Protein 4A0Z (pdb70)

Solvent-accessible surface area: 15965 Å² total; per-residue (Å²): 116,87,76,21,93,91,41,52,59,28,0,117,131,55,27,84,98,65,62,54,6,49,29,116,74,1,15,78,105,51,151,33,63,94,120,40,0,116,94,0,15,92,143,10,126,17,51,88,30,127,106,23,10,54,79,45,5,113,104,10,30,125,78,20,62,18,14,76,106,100,28,16,45,21,58,0,8,47,13,70,31,55,80,68,0,34,0,18,29,62,2,68,82,138,16,14,31,129,85,76,12,22,7,18,11,32,17,6,0,4,1,0,7,0,0,0,6,2,0,0,90,25,76,43,10,34,19,45,61,3,53,2,70,24,65,88,120,2,76,74,123,31,50,0,70,0,37,0,95,35,80,83,95,60,93,107,17,2,73,2,64,1,70,1,43,25,187,171,49,51,4,0,73,4,80,3,48,0,51,9,33,150,220,132,64,74,61,186,41,105,64,122,109,70,2,44,66,23,30,126,57,18,74,20,10,91,108,102,24,14,38,16,29,0,49,66,23,70,50,50,79,49,0,24,0,42,28,68,1,69,79,138,17,10,31,119,116,77,12,21,8,16,11,29,18,7,0,4,1,0,7,0,0,0,7,2,0,0,54,32,77,46,11,33,18,56,58,4,57,7,66,24,58,84,117,1,80,73,126,34,58,0,70,0,16,0,93,38,66,97,100,68,104,108,16,9,70,2,57,0,52,2,42,23,180,182,70,54,5,0,78,2,79,2,50,0,44,28,23,100,227

Secondary structure (DSSP, 8-state):
-HHHHHHHHHHHHHHHH-TT--HHHHHHHHTS-HHHHHHHHHHHTPPPHHHHHHHHHHHHHTT--SS-GGG--SEEEEEETTTEEEEEEE--GGGB-TTT-BBPHHHHHHHHHHHHHHHS-SSEEEEEEEEEEE-S--BTT-EEEEEEEEEEE-SSEEEEEEEEEETTEEEEEEEEEEEEE--/---HHHHHHHHHHHHTTT--SS-GGG-SSEEEEEETTTEEEEEEE--GGGB-TTT-BBPHHHHHHHHHHHHHHHS-SSEEEEEEEEEEE-S--BTT-EEEEEEEEEEE-SSEEEEEEEEEETTEEEEEEEEEEEEE--

Structure (mmCIF, N/CA/C/O backbone):
data_4A0Z
#
_entry.id   4A0Z
#
_cell.length_a   53.380
_cell.length_b   68.500
_cell.length_c   61.160
_cell.angle_alpha   90.00
_cell.angle_beta   111.31
_cell.angle_gamma   90.00
#
_symmetry.space_group_name_H-M   'P 1 21 1'
#
loop_
_entity.id
_entity.type
_entity.pdbx_description
1 polymer 'TRANSCRIPTION FACTOR FAPR'
2 non-polymer 'MALONYL-COENZYME A'
3 water water
#
loop_
_atom_site.group_PDB
_atom_site.id
_atom_site.type_symbol
_atom_site.label_atom_id
_atom_site.label_alt_id
_atom_site.label_comp_id
_atom_site.label_asym_id
_atom_site.label_entity_id
_atom_site.label_seq_id
_atom_site.pdbx_PDB_ins_code
_atom_site.Cartn_x
_atom_site.Cartn_y
_atom_site.Cartn_z
_atom_site.occupancy
_atom_site.B_iso_or_equiv
_atom_site.auth_seq_id
_atom_site.auth_comp_id
_atom_site.auth_asym_id
_atom_site.auth_atom_id
_atom_site.pdbx_PDB_model_num
ATOM 1 N N . LYS A 1 7 ? 9.784 48.467 37.068 1.00 67.03 7 LYS A N 1
ATOM 2 C CA . LYS A 1 7 ? 9.419 47.584 38.208 1.00 66.44 7 LYS A CA 1
ATOM 3 C C . LYS A 1 7 ? 7.920 47.275 38.212 1.00 66.05 7 LYS A C 1
ATOM 4 O O . LYS A 1 7 ? 7.521 46.119 38.394 1.00 64.86 7 LYS A O 1
ATOM 6 N N . LEU A 1 8 ? 7.098 48.306 38.010 1.00 67.35 8 LEU A N 1
ATOM 7 C CA . LEU A 1 8 ? 5.638 48.151 37.999 1.00 67.49 8 LEU A CA 1
ATOM 8 C C . LEU A 1 8 ? 5.126 47.397 36.767 1.00 66.09 8 LEU A C 1
ATOM 9 O O . LEU A 1 8 ? 4.191 46.601 36.875 1.00 66.13 8 LEU A O 1
ATOM 11 N N . LYS A 1 9 ? 5.730 47.660 35.606 1.00 65.52 9 LYS A N 1
ATOM 12 C CA . LYS A 1 9 ? 5.414 46.934 34.373 1.00 63.82 9 LYS A CA 1
ATOM 13 C C . LYS A 1 9 ? 5.815 45.464 34.521 1.00 61.15 9 LYS A C 1
ATOM 14 O O . LYS A 1 9 ? 5.045 44.570 34.158 1.00 60.35 9 LYS A O 1
ATOM 16 N N . LYS A 1 10 ? 7.011 45.234 35.072 1.00 59.79 10 LYS A N 1
ATOM 17 C CA . LYS A 1 10 ? 7.517 43.892 35.376 1.00 57.33 10 LYS A CA 1
ATOM 18 C C . LYS A 1 10 ? 6.551 43.056 36.224 1.00 56.19 10 LYS A C 1
ATOM 19 O O . LYS A 1 10 ? 6.277 41.899 35.894 1.00 54.66 10 LYS A O 1
ATOM 21 N N . ASP A 1 11 ? 6.047 43.645 37.308 1.00 56.73 11 ASP A N 1
ATOM 22 C CA . ASP A 1 11 ? 5.166 42.936 38.243 1.00 56.59 11 ASP A CA 1
ATOM 23 C C . ASP A 1 11 ? 3.864 42.498 37.573 1.00 55.23 11 ASP A C 1
ATOM 24 O O . ASP A 1 11 ? 3.411 41.362 37.767 1.00 54.52 11 ASP A O 1
ATOM 29 N N . LYS A 1 12 ? 3.277 43.400 36.780 1.00 54.95 12 LYS A N 1
ATOM 30 C CA . LYS A 1 12 ? 2.065 43.102 35.998 1.00 53.65 12 LYS A CA 1
ATOM 31 C C . LYS A 1 12 ? 2.353 42.013 34.953 1.00 50.65 12 LYS A C 1
ATOM 32 O O . LYS A 1 12 ? 1.536 41.120 34.760 1.00 49.30 12 LYS A O 1
ATOM 35 N N . ARG A 1 13 ? 3.521 42.080 34.299 1.00 48.43 13 ARG A N 1
ATOM 36 C CA . ARG A 1 13 ? 3.910 41.035 33.349 1.00 46.38 13 ARG A CA 1
ATOM 37 C C . ARG A 1 13 ? 4.082 39.695 34.063 1.00 43.74 13 ARG A C 1
ATOM 38 O O . ARG A 1 13 ? 3.659 38.664 33.552 1.00 42.34 13 ARG A O 1
ATOM 46 N N . ARG A 1 14 ? 4.707 39.733 35.240 1.00 42.44 14 ARG A N 1
ATOM 47 C CA . ARG A 1 14 ? 4.945 38.532 36.038 1.00 40.92 14 ARG A CA 1
ATOM 48 C C . ARG A 1 14 ? 3.640 37.883 36.513 1.00 40.04 14 ARG A C 1
ATOM 49 O O . ARG A 1 14 ? 3.497 36.669 36.457 1.00 38.59 14 ARG A O 1
ATOM 57 N N . GLU A 1 15 ? 2.695 38.701 36.965 1.00 41.25 15 GLU A N 1
ATOM 58 C CA . GLU A 1 15 ? 1.327 38.235 37.230 1.00 41.48 15 GLU A CA 1
ATOM 59 C C . GLU A 1 15 ? 0.717 37.575 35.981 1.00 40.58 15 GLU A C 1
ATOM 60 O O . GLU A 1 15 ? 0.170 36.471 36.058 1.00 40.54 15 GLU A O 1
ATOM 62 N N . ALA A 1 16 ? 0.849 38.225 34.825 1.00 40.33 16 ALA A N 1
ATOM 63 C CA . ALA A 1 16 ? 0.305 37.678 33.574 1.00 40.24 16 ALA A CA 1
ATOM 64 C C . ALA A 1 16 ? 0.956 36.351 33.158 1.00 38.46 16 ALA A C 1
ATOM 65 O O . ALA A 1 16 ? 0.288 35.446 32.625 1.00 38.34 16 ALA A O 1
ATOM 67 N N . ILE A 1 17 ? 2.259 36.225 33.424 1.00 37.36 17 ILE A N 1
ATOM 68 C CA . ILE A 1 17 ? 2.969 34.974 33.165 1.00 35.77 17 ILE A CA 1
ATOM 69 C C . ILE A 1 17 ? 2.495 33.861 34.084 1.00 35.97 17 ILE A C 1
ATOM 70 O O . ILE A 1 17 ? 2.262 32.743 33.629 1.00 35.21 17 ILE A O 1
ATOM 75 N N . ARG A 1 18 ? 2.341 34.144 35.376 1.00 37.53 18 ARG A N 1
ATOM 76 C CA . ARG A 1 18 ? 1.785 33.130 36.272 1.00 39.65 18 ARG A CA 1
ATOM 77 C C . ARG A 1 18 ? 0.460 32.586 35.728 1.00 40.65 18 ARG A C 1
ATOM 78 O O . ARG A 1 18 ? 0.217 31.374 35.750 1.00 40.43 18 ARG A O 1
ATOM 86 N N . GLN A 1 19 ? -0.388 33.495 35.247 1.00 41.34 19 GLN A N 1
ATOM 87 C CA . GLN A 1 19 ? -1.661 33.117 34.645 1.00 42.09 19 GLN A CA 1
ATOM 88 C C . GLN A 1 19 ? -1.499 32.266 33.388 1.00 40.54 19 GLN A C 1
ATOM 89 O O . GLN A 1 19 ? -2.237 31.296 33.208 1.00 41.09 19 GLN A O 1
ATOM 95 N N . GLN A 1 20 ? -0.550 32.628 32.520 1.00 39.44 20 GLN A N 1
ATOM 96 C CA . GLN A 1 20 ? -0.276 31.827 31.316 1.00 39.13 20 GLN A CA 1
ATOM 97 C C . GLN A 1 20 ? 0.062 30.379 31.681 1.00 38.21 20 GLN A C 1
ATOM 98 O O . GLN A 1 20 ? -0.510 29.435 31.130 1.00 37.91 20 GLN A O 1
ATOM 104 N N . ILE A 1 21 ? 0.978 30.223 32.634 1.00 38.38 21 ILE A N 1
ATOM 105 C CA . ILE A 1 21 ? 1.442 28.908 33.082 1.00 38.89 21 ILE A CA 1
ATOM 106 C C . ILE A 1 21 ? 0.341 28.107 33.766 1.00 39.19 21 ILE A C 1
ATOM 107 O O . ILE A 1 21 ? 0.260 26.884 33.596 1.00 39.63 21 ILE A O 1
ATOM 112 N N . ASP A 1 22 ? -0.517 28.797 34.513 1.00 40.55 22 ASP A N 1
ATOM 113 C CA . ASP A 1 22 ? -1.646 28.158 35.163 1.00 41.73 22 ASP A CA 1
ATOM 114 C C . ASP A 1 22 ? -2.615 27.594 34.131 1.00 41.92 22 ASP A C 1
ATOM 115 O O . ASP A 1 22 ? -3.146 26.490 34.310 1.00 42.85 22 ASP A O 1
ATOM 117 N N . SER A 1 23 ? -2.858 28.358 33.066 1.00 41.06 23 SER A N 1
ATOM 118 C CA . SER A 1 23 ? -3.811 27.952 32.019 1.00 40.70 23 SER A CA 1
ATOM 119 C C . SER A 1 23 ? -3.196 26.919 31.071 1.00 39.15 23 SER A C 1
ATOM 120 O O . SER A 1 23 ? -3.846 25.943 30.685 1.00 38.57 23 SER A O 1
ATOM 123 N N . ASN A 1 24 ? -1.930 27.140 30.731 1.00 38.13 24 ASN A N 1
ATOM 124 C CA . ASN A 1 24 ? -1.225 26.390 29.701 1.00 38.45 24 ASN A CA 1
ATOM 125 C C . ASN A 1 24 ? 0.135 25.989 30.279 1.00 36.95 24 ASN A C 1
ATOM 126 O O . ASN A 1 24 ? 1.129 26.663 30.019 1.00 36.19 24 ASN A O 1
ATOM 131 N N . PRO A 1 25 ? 0.177 24.915 31.105 1.00 36.58 25 PRO A N 1
ATOM 132 C CA . PRO A 1 25 ? 1.424 24.577 31.824 1.00 35.61 25 PRO A CA 1
ATOM 133 C C . PRO A 1 25 ? 2.626 24.314 30.949 1.00 34.97 25 PRO A C 1
ATOM 134 O O . PRO A 1 25 ? 3.759 24.411 31.419 1.00 35.20 25 PRO A O 1
ATOM 138 N N . PHE A 1 26 ? 2.393 23.998 29.684 1.00 35.89 26 PHE A N 1
ATOM 139 C CA . PHE A 1 26 ? 3.477 23.595 28.807 1.00 36.25 26 PHE A CA 1
ATOM 140 C C . PHE A 1 26 ? 3.813 24.630 27.727 1.00 37.00 26 PHE A C 1
ATOM 141 O O . PHE A 1 26 ? 4.435 24.319 26.715 1.00 38.30 26 PHE A O 1
ATOM 149 N N . ILE A 1 27 ? 3.467 25.882 27.999 1.00 36.95 27 ILE A N 1
ATOM 150 C CA . ILE A 1 27 ? 3.818 26.989 27.104 1.00 37.49 27 ILE A CA 1
ATOM 151 C C . ILE A 1 27 ? 5.352 27.241 27.056 1.00 37.35 27 ILE A C 1
ATOM 152 O O . ILE A 1 27 ? 6.030 27.105 28.074 1.00 36.04 27 ILE A O 1
ATOM 157 N N . THR A 1 28 ? 5.880 27.593 25.881 1.00 38.46 28 THR A N 1
ATOM 158 C CA . THR A 1 28 ? 7.319 27.836 25.704 1.00 38.49 28 THR A CA 1
ATOM 159 C C . THR A 1 28 ? 7.713 29.271 26.034 1.00 38.69 28 THR A C 1
ATOM 160 O O . THR A 1 28 ? 6.885 30.178 26.002 1.00 39.56 28 THR A O 1
ATOM 164 N N . ASP A 1 29 ? 9.002 29.484 26.287 1.00 38.67 29 ASP A N 1
ATOM 165 C CA . ASP A 1 29 ? 9.527 30.838 26.488 1.00 39.82 29 ASP A CA 1
ATOM 166 C C . ASP A 1 29 ? 9.368 31.714 25.252 1.00 42.28 29 ASP A C 1
ATOM 167 O O . ASP A 1 29 ? 9.189 32.933 25.374 1.00 42.68 29 ASP A O 1
ATOM 172 N N . HIS A 1 30 ? 9.456 31.095 24.075 1.00 44.06 30 HIS A N 1
ATOM 173 C CA . HIS A 1 30 ? 9.327 31.812 22.797 1.00 48.36 30 HIS A CA 1
ATOM 174 C C . HIS A 1 30 ? 7.921 32.411 22.675 1.00 48.73 30 HIS A C 1
ATOM 175 O O . HIS A 1 30 ? 7.772 33.615 22.456 1.00 50.18 30 HIS A O 1
ATOM 182 N N . GLU A 1 31 ? 6.911 31.556 22.844 1.00 47.86 31 GLU A N 1
ATOM 183 C CA . GLU A 1 31 ? 5.508 31.963 22.909 1.00 48.86 31 GLU A CA 1
ATOM 184 C C . GLU A 1 31 ? 5.290 33.092 23.908 1.00 47.75 31 GLU A C 1
ATOM 185 O O . GLU A 1 31 ? 4.649 34.089 23.579 1.00 49.16 31 GLU A O 1
ATOM 191 N N . LEU A 1 32 ? 5.826 32.930 25.122 1.00 44.98 32 LEU A N 1
ATOM 192 C CA . LEU A 1 32 ? 5.745 33.981 26.142 1.00 44.40 32 LEU A CA 1
ATOM 193 C C . LEU A 1 32 ? 6.458 35.250 25.707 1.00 46.49 32 LEU A C 1
ATOM 194 O O . LEU A 1 32 ? 5.963 36.358 25.954 1.00 47.33 32 LEU A O 1
ATOM 199 N N . SER A 1 33 ? 7.624 35.094 25.073 1.00 47.79 33 SER A N 1
ATOM 200 C CA . SER A 1 33 ? 8.371 36.250 24.559 1.00 50.27 33 SER A CA 1
ATOM 201 C C . SER A 1 33 ? 7.558 37.044 23.543 1.00 53.54 33 SER A C 1
ATOM 202 O O . SER A 1 33 ? 7.542 38.268 23.597 1.00 55.34 33 SER A O 1
ATOM 205 N N . ASP A 1 34 ? 6.895 36.338 22.624 1.00 55.48 34 ASP A N 1
ATOM 206 C CA . ASP A 1 34 ? 5.992 36.957 21.646 1.00 59.42 34 ASP A CA 1
ATOM 207 C C . ASP A 1 34 ? 4.833 37.682 22.311 1.00 59.08 34 ASP A C 1
ATOM 208 O O . ASP A 1 34 ? 4.614 38.855 22.041 1.00 61.36 34 ASP A O 1
ATOM 213 N N . LEU A 1 35 ? 4.113 36.974 23.185 1.00 56.74 35 LEU A N 1
ATOM 214 C CA . LEU A 1 35 ? 2.910 37.502 23.845 1.00 57.16 35 LEU A CA 1
ATOM 215 C C . LEU A 1 35 ? 3.150 38.814 24.580 1.00 57.19 35 LEU A C 1
ATOM 216 O O . LEU A 1 35 ? 2.359 39.756 24.443 1.00 59.59 35 LEU A O 1
ATOM 221 N N . PHE A 1 36 ? 4.250 38.888 25.327 1.00 54.90 36 PHE A N 1
ATOM 222 C CA . PHE A 1 36 ? 4.521 40.056 26.167 1.00 55.07 36 PHE A CA 1
ATOM 223 C C . PHE A 1 36 ? 5.495 41.071 25.577 1.00 57.05 36 PHE A C 1
ATOM 224 O O . PHE A 1 36 ? 5.763 42.101 26.197 1.00 57.82 36 PHE A O 1
ATOM 232 N N . GLN A 1 37 ? 5.996 40.790 24.376 1.00 58.57 37 GLN A N 1
ATOM 233 C CA . GLN A 1 37 ? 6.947 41.678 23.677 1.00 61.24 37 GLN A CA 1
ATOM 234 C C . GLN A 1 37 ? 8.181 42.049 24.505 1.00 59.58 37 GLN A C 1
ATOM 235 O O . GLN A 1 37 ? 8.568 43.214 24.602 1.00 60.80 37 GLN A O 1
ATOM 241 N N . VAL A 1 38 ? 8.773 41.028 25.113 1.00 57.02 38 VAL A N 1
ATOM 242 C CA . VAL A 1 38 ? 10.042 41.146 25.815 1.00 55.89 38 VAL A CA 1
ATOM 243 C C . VAL A 1 38 ? 10.958 40.039 25.286 1.00 55.83 38 VAL A C 1
ATOM 244 O O . VAL A 1 38 ? 10.484 39.087 24.663 1.00 55.12 38 VAL A O 1
ATOM 248 N N . SER A 1 39 ? 12.267 40.177 25.501 1.00 56.88 39 SER A N 1
ATOM 249 C CA . SER A 1 39 ? 13.229 39.152 25.087 1.00 57.17 39 SER A CA 1
ATOM 250 C C . SER A 1 39 ? 12.998 37.828 25.825 1.00 54.33 39 SER A C 1
ATOM 251 O O . SER A 1 39 ? 12.432 37.811 26.929 1.00 52.17 39 SER A O 1
ATOM 254 N N . ILE A 1 40 ? 13.435 36.730 25.210 1.00 54.26 40 ILE A N 1
ATOM 255 C CA . ILE A 1 40 ? 13.452 35.425 25.878 1.00 52.25 40 ILE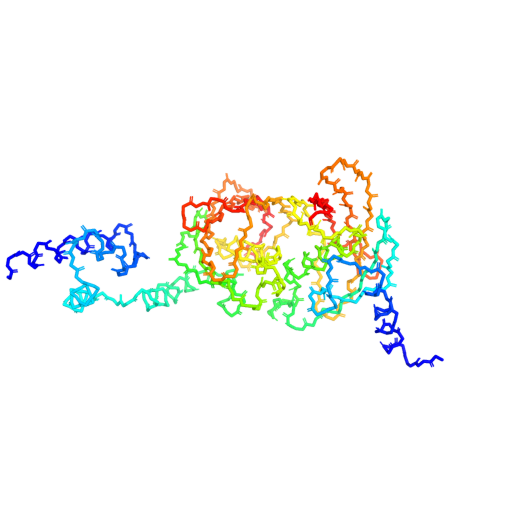 A CA 1
ATOM 256 C C . ILE A 1 40 ? 14.250 35.523 27.196 1.00 50.80 40 ILE A C 1
ATOM 257 O O . ILE A 1 40 ? 13.915 34.857 28.176 1.00 48.50 40 ILE A O 1
ATOM 262 N N . GLN A 1 41 ? 15.268 36.389 27.216 1.00 51.95 41 GLN A N 1
ATOM 263 C CA . GLN A 1 41 ? 16.090 36.618 28.408 1.00 51.49 41 GLN A CA 1
ATOM 264 C C . GLN A 1 41 ? 15.258 37.172 29.569 1.00 48.97 41 GLN A C 1
ATOM 265 O O . GLN A 1 41 ? 15.351 36.694 30.701 1.00 47.41 41 GLN A O 1
ATOM 271 N N . THR A 1 42 ? 14.436 38.172 29.277 1.00 48.37 42 THR A N 1
ATOM 272 C CA . THR A 1 42 ? 13.506 38.712 30.255 1.00 46.50 42 THR A CA 1
ATOM 273 C C . THR A 1 42 ? 12.522 37.649 30.771 1.00 43.46 42 THR A C 1
ATOM 274 O O . THR A 1 42 ? 12.259 37.594 31.966 1.00 42.42 42 THR A O 1
ATOM 278 N N . ILE A 1 43 ? 12.038 36.777 29.887 1.00 42.42 43 ILE A N 1
ATOM 279 C CA . ILE A 1 43 ? 11.065 35.736 30.265 1.00 40.35 43 ILE A CA 1
ATOM 280 C C . ILE A 1 43 ? 11.694 34.710 31.215 1.00 39.17 43 ILE A C 1
ATOM 281 O O . ILE A 1 43 ? 11.089 34.317 32.227 1.00 37.53 43 ILE A O 1
ATOM 286 N N . ARG A 1 44 ? 12.918 34.287 30.894 1.00 40.15 44 ARG A N 1
ATOM 287 C CA . ARG A 1 44 ? 13.666 33.431 31.800 1.00 39.65 44 ARG A CA 1
ATOM 288 C C . ARG A 1 44 ? 13.787 34.078 33.179 1.00 39.39 44 ARG A C 1
ATOM 289 O O . ARG A 1 44 ? 13.535 33.428 34.184 1.00 38.03 44 ARG A O 1
ATOM 297 N N . LEU A 1 45 ? 14.177 35.352 33.217 1.00 40.64 45 LEU A N 1
ATOM 298 C CA . LEU A 1 45 ? 14.338 36.086 34.484 1.00 41.84 45 LEU A CA 1
ATOM 299 C C . LEU A 1 45 ? 12.992 36.204 35.216 1.00 39.97 45 LEU A C 1
ATOM 300 O O . LEU A 1 45 ? 12.912 36.039 36.437 1.00 40.19 45 LEU A O 1
ATOM 305 N N . ASP A 1 46 ? 11.936 36.475 34.456 1.00 39.09 46 ASP A N 1
ATOM 306 C CA . ASP A 1 46 ? 10.572 36.469 35.003 1.00 37.86 46 ASP A CA 1
ATOM 307 C C . ASP A 1 46 ? 10.230 35.134 35.668 1.00 36.71 46 ASP A C 1
ATOM 308 O O . ASP A 1 46 ? 9.777 35.106 36.826 1.00 36.50 46 ASP A O 1
ATOM 313 N N . ARG A 1 47 ? 10.449 34.038 34.942 1.00 35.26 47 ARG A N 1
ATOM 314 C CA . ARG A 1 47 ? 10.195 32.698 35.490 1.00 34.74 47 ARG A CA 1
ATOM 315 C C . ARG A 1 47 ? 11.043 32.467 36.737 1.00 36.01 47 ARG A C 1
ATOM 316 O O . ARG A 1 47 ? 10.549 31.908 37.725 1.00 37.00 47 ARG A O 1
ATOM 324 N N . THR A 1 48 ? 12.300 32.927 36.705 1.00 37.15 48 THR A N 1
ATOM 325 C CA . THR A 1 48 ? 13.216 32.734 37.831 1.00 38.76 48 THR A CA 1
ATOM 326 C C . THR A 1 48 ? 12.687 33.400 39.107 1.00 40.87 48 THR A C 1
ATOM 327 O O . THR A 1 48 ? 12.671 32.762 40.167 1.00 41.41 48 THR A O 1
ATOM 331 N N . TYR A 1 49 ? 12.249 34.662 38.997 1.00 41.72 49 TYR A N 1
ATOM 332 C CA . TYR A 1 49 ? 11.569 35.332 40.110 1.00 43.66 49 TYR A CA 1
ATOM 333 C C . TYR A 1 49 ? 10.324 34.565 40.575 1.00 42.82 49 TYR A C 1
ATOM 334 O O . TYR A 1 49 ? 10.083 34.457 41.775 1.00 44.63 49 TYR A O 1
ATOM 343 N N . LEU A 1 50 ? 9.551 34.034 39.632 1.00 40.29 50 LEU A N 1
ATOM 344 C CA . LEU A 1 50 ? 8.314 33.308 39.945 1.00 39.86 50 LEU A CA 1
ATOM 345 C C . LEU A 1 50 ? 8.539 31.865 40.408 1.00 39.96 50 LEU A C 1
ATOM 346 O O . LEU A 1 50 ? 7.580 31.145 40.740 1.00 39.14 50 LEU A O 1
ATOM 351 N N . ASN A 1 51 ? 9.804 31.443 40.412 1.00 40.53 51 ASN A N 1
ATOM 352 C CA . ASN A 1 51 ? 10.181 30.043 40.658 1.00 41.49 51 ASN A CA 1
ATOM 353 C C . ASN A 1 51 ? 9.445 29.034 39.767 1.00 39.04 51 ASN A C 1
ATOM 354 O O . ASN A 1 51 ? 9.030 27.965 40.231 1.00 39.76 51 ASN A O 1
ATOM 359 N N . ILE A 1 52 ? 9.289 29.378 38.488 1.00 36.46 52 ILE A N 1
ATOM 360 C CA . ILE A 1 52 ? 8.699 28.476 37.492 1.00 34.49 52 ILE A CA 1
ATOM 361 C C . ILE A 1 52 ? 9.830 27.837 36.668 1.00 33.96 52 ILE A C 1
ATOM 362 O O . ILE A 1 52 ? 10.594 28.549 35.994 1.00 33.79 52 ILE A O 1
ATOM 367 N N . PRO A 1 53 ? 9.980 26.499 36.740 1.00 33.24 53 PRO A N 1
ATOM 368 C CA . PRO A 1 53 ? 11.140 25.920 36.025 1.00 33.38 53 PRO A CA 1
ATOM 369 C C . PRO A 1 53 ? 11.020 26.029 34.493 1.00 31.80 53 PRO A C 1
ATOM 370 O O . PRO A 1 53 ? 9.933 26.333 33.953 1.00 29.80 53 PRO A O 1
ATOM 374 N N . GLU A 1 54 ? 12.141 25.818 33.810 1.00 32.30 54 GLU A N 1
ATOM 375 C CA . GLU A 1 54 ? 12.166 25.783 32.352 1.00 33.14 54 GLU A CA 1
ATOM 376 C C . GLU A 1 54 ? 11.269 24.635 31.886 1.00 32.58 54 GLU A C 1
ATOM 377 O O . GLU A 1 54 ? 11.002 23.705 32.657 1.00 32.49 54 GLU A O 1
ATOM 383 N N . LEU A 1 55 ? 10.816 24.711 30.639 1.00 32.71 55 LEU A N 1
ATOM 384 C CA . LEU A 1 55 ? 9.738 23.820 30.154 1.00 32.73 55 LEU A CA 1
ATOM 385 C C . LEU A 1 55 ? 10.061 22.326 30.293 1.00 32.87 55 LEU A C 1
ATOM 386 O O . LEU A 1 55 ? 9.204 21.551 30.744 1.00 32.62 55 LEU A O 1
ATOM 391 N N . ARG A 1 56 ? 11.286 21.926 29.940 1.00 34.24 56 ARG A N 1
ATOM 392 C CA . ARG A 1 56 ? 11.661 20.507 29.998 1.00 35.46 56 ARG A CA 1
ATOM 393 C C . ARG A 1 56 ? 11.680 19.984 31.429 1.00 35.23 56 ARG A C 1
ATOM 394 O O . ARG A 1 56 ? 11.357 18.804 31.680 1.00 34.32 56 ARG A O 1
ATOM 402 N N . LYS A 1 57 ? 12.070 20.856 32.363 1.00 34.54 57 LYS A N 1
ATOM 403 C CA . LYS A 1 57 ? 12.052 20.489 33.774 1.00 34.86 57 LYS A CA 1
ATOM 404 C C . LYS A 1 57 ? 10.618 20.355 34.289 1.00 32.86 57 LYS A C 1
ATOM 405 O O . LYS A 1 57 ? 10.329 19.451 35.071 1.00 32.72 57 LYS A O 1
ATOM 411 N N . ARG A 1 58 ? 9.742 21.270 33.888 1.00 32.00 58 ARG A N 1
ATOM 412 C CA . ARG A 1 58 ? 8.330 21.198 34.280 1.00 32.44 58 ARG A CA 1
ATOM 413 C C . ARG A 1 58 ? 7.716 19.860 33.822 1.00 32.09 58 ARG A C 1
ATOM 414 O O . ARG A 1 58 ? 6.960 19.228 34.570 1.00 32.24 58 ARG A O 1
ATOM 422 N N . ILE A 1 59 ? 8.064 19.449 32.607 1.00 31.72 59 ILE A N 1
ATOM 423 C CA . ILE A 1 59 ? 7.628 18.163 32.034 1.00 31.73 59 ILE A CA 1
ATOM 424 C C . ILE A 1 59 ? 8.129 16.962 32.852 1.00 32.91 59 ILE A C 1
ATOM 425 O O . ILE A 1 59 ? 7.312 16.138 33.284 1.00 32.76 59 ILE A O 1
ATOM 430 N N . LYS A 1 60 ? 9.443 16.890 33.112 1.00 33.49 60 LYS A N 1
ATOM 431 C CA . LYS A 1 60 ? 10.022 15.848 33.980 1.00 34.90 60 LYS A CA 1
ATOM 432 C C . LYS A 1 60 ? 9.352 15.782 35.361 1.00 35.51 60 LYS A C 1
ATOM 433 O O . LYS A 1 60 ? 9.013 14.686 35.831 1.00 35.44 60 LYS A O 1
ATOM 435 N N . LEU A 1 61 ? 9.160 16.941 35.998 1.00 35.11 61 LEU A N 1
ATOM 436 C CA . LEU A 1 61 ? 8.574 16.992 37.348 1.00 36.81 61 LEU A CA 1
ATOM 437 C C . LEU A 1 61 ? 7.125 16.469 37.380 1.00 36.56 61 LEU A C 1
ATOM 438 O O . LEU A 1 61 ? 6.757 15.677 38.261 1.00 38.02 61 LEU A O 1
ATOM 443 N N . VAL A 1 62 ? 6.311 16.929 36.437 1.00 34.82 62 VAL A N 1
ATOM 444 C CA . VAL A 1 62 ? 4.893 16.553 36.423 1.00 36.15 62 VAL A CA 1
ATOM 445 C C . VAL A 1 62 ? 4.710 15.060 36.041 1.00 36.27 62 VAL A C 1
ATOM 446 O O . VAL A 1 62 ? 3.841 14.375 36.586 1.00 37.52 62 VAL A O 1
ATOM 450 N N . ALA A 1 63 ? 5.554 14.558 35.138 1.00 35.77 63 ALA A N 1
ATOM 451 C CA . ALA A 1 63 ? 5.478 13.148 34.711 1.00 36.19 63 ALA A CA 1
ATOM 452 C C . ALA A 1 63 ? 5.837 12.205 35.876 1.00 38.31 63 ALA A C 1
ATOM 453 O O . ALA A 1 63 ? 5.145 11.209 36.118 1.00 38.52 63 ALA A O 1
ATOM 455 N N . GLU A 1 64 ? 6.905 12.539 36.596 1.00 39.29 64 GLU A N 1
ATOM 456 C CA . GLU A 1 64 ? 7.273 11.846 37.828 1.00 43.10 64 GLU A CA 1
ATOM 457 C C . GLU A 1 64 ? 6.064 11.706 38.770 1.00 44.34 64 GLU A C 1
ATOM 458 O O . GLU A 1 64 ? 5.823 10.620 39.313 1.00 46.16 64 GLU A O 1
ATOM 464 N N . LYS A 1 65 ? 5.300 12.792 38.932 1.00 43.76 65 LYS A N 1
ATOM 465 C CA . LYS A 1 65 ? 4.086 12.791 39.778 1.00 45.07 65 LYS A CA 1
ATOM 466 C C . LYS A 1 65 ? 2.989 11.917 39.162 1.00 43.94 65 LYS A C 1
ATOM 467 O O . LYS A 1 65 ? 2.273 11.196 39.866 1.00 45.54 65 LYS A O 1
ATOM 471 N N . ASN A 1 66 ? 2.867 12.005 37.843 1.00 41.12 66 ASN A N 1
ATOM 472 C CA . ASN A 1 66 ? 1.892 11.207 37.097 1.00 40.72 66 ASN A CA 1
ATOM 473 C C . ASN A 1 66 ? 2.133 9.697 37.170 1.00 41.19 66 ASN A C 1
ATOM 474 O O . ASN A 1 66 ? 1.195 8.937 37.459 1.00 42.36 66 ASN A O 1
ATOM 479 N N . TYR A 1 67 ? 3.373 9.262 36.937 1.00 40.13 67 TYR A N 1
ATOM 480 C CA . TYR A 1 67 ? 3.699 7.831 37.043 1.00 41.39 67 TYR A CA 1
ATOM 481 C C . TYR A 1 67 ? 3.295 7.269 38.422 1.00 44.06 67 TYR A C 1
ATOM 482 O O . TYR A 1 67 ? 2.927 6.104 38.535 1.00 44.75 67 TYR A O 1
ATOM 491 N N . ASP A 1 68 ? 3.325 8.119 39.455 1.00 46.12 68 ASP A N 1
ATOM 492 C CA . ASP A 1 68 ? 2.863 7.737 40.806 1.00 49.97 68 ASP A CA 1
ATOM 493 C C . ASP A 1 68 ? 1.354 7.472 40.904 1.00 50.66 68 ASP A C 1
ATOM 494 O O . ASP A 1 68 ? 0.911 6.802 41.816 1.00 53.95 68 ASP A O 1
ATOM 499 N N . GLN A 1 69 ? 0.577 8.028 39.978 1.00 48.69 69 GLN A N 1
ATOM 500 C CA . GLN A 1 69 ? -0.882 7.923 39.986 1.00 49.78 69 GLN A CA 1
ATOM 501 C C . GLN A 1 69 ? -1.406 6.720 39.206 1.00 48.60 69 GLN A C 1
ATOM 502 O O . GLN A 1 69 ? -2.562 6.333 39.371 1.00 50.73 69 GLN A O 1
ATOM 508 N N . ILE A 1 70 ? -0.589 6.167 38.315 1.00 45.52 70 ILE A N 1
ATOM 509 C CA . ILE A 1 70 ? -1.023 5.036 37.485 1.00 43.65 70 ILE A CA 1
ATOM 510 C C . ILE A 1 70 ? -0.592 3.684 38.065 1.00 44.44 70 ILE A C 1
ATOM 511 O O . ILE A 1 70 ? 0.390 3.590 38.807 1.00 45.40 70 ILE A O 1
ATOM 516 N N . SER A 1 71 ? -1.328 2.643 37.695 1.00 43.65 71 SER A N 1
ATOM 517 C CA . SER A 1 71 ? -1.152 1.312 38.259 1.00 45.04 71 SER A CA 1
ATOM 518 C C . SER A 1 71 ? -1.025 0.230 37.181 1.00 42.80 71 SER A C 1
ATOM 519 O O . SER A 1 71 ? -0.748 -0.921 37.491 1.00 44.65 71 SER A O 1
ATOM 522 N N . SER A 1 72 ? -1.214 0.596 35.917 1.00 39.27 72 SER A N 1
ATOM 523 C CA . SER A 1 72 ? -1.367 -0.403 34.848 1.00 38.40 72 SER A CA 1
ATOM 524 C C . SER A 1 72 ? -0.102 -0.613 34.024 1.00 36.27 72 SER A C 1
ATOM 525 O O . SER A 1 72 ? -0.026 -1.565 33.254 1.00 36.60 72 SER A O 1
ATOM 528 N N . ILE A 1 73 ? 0.866 0.283 34.176 1.00 34.47 73 ILE A N 1
ATOM 529 C CA . ILE A 1 73 ? 2.079 0.271 33.370 1.00 34.46 73 ILE A CA 1
ATOM 530 C C . ILE A 1 73 ? 3.176 1.078 34.080 1.00 35.14 73 ILE A C 1
ATOM 531 O O . ILE A 1 73 ? 2.909 2.079 34.736 1.00 35.10 73 ILE A O 1
ATOM 536 N N . GLU A 1 74 ? 4.413 0.624 33.947 1.00 37.06 74 GLU A N 1
ATOM 537 C CA . GLU A 1 74 ? 5.542 1.283 34.610 1.00 38.65 74 GLU A CA 1
ATOM 538 C C . GLU A 1 74 ? 6.212 2.296 33.696 1.00 36.62 74 GLU A C 1
ATOM 539 O O . GLU A 1 74 ? 6.256 2.105 32.475 1.00 35.29 74 GLU A O 1
ATOM 545 N N . GLU A 1 75 ? 6.719 3.375 34.294 1.00 36.79 75 GLU A N 1
ATOM 546 C CA . GLU A 1 75 ? 7.438 4.428 33.574 1.00 36.12 75 GLU A CA 1
ATOM 547 C C . GLU A 1 75 ? 8.416 3.893 32.518 1.00 36.02 75 GLU A C 1
ATOM 548 O O . GLU A 1 75 ? 8.422 4.381 31.394 1.00 35.13 75 GLU A O 1
ATOM 554 N N . GLN A 1 76 ? 9.212 2.880 32.886 1.00 37.44 76 GLN A N 1
ATOM 555 C CA . GLN A 1 76 ? 10.242 2.298 32.001 1.00 38.04 76 GLN A CA 1
ATOM 556 C C . GLN A 1 76 ? 9.672 1.682 30.739 1.00 36.71 76 GLN A C 1
ATOM 557 O O . GLN A 1 76 ? 10.387 1.499 29.761 1.00 37.42 76 GLN A O 1
ATOM 559 N N . GLU A 1 77 ? 8.396 1.323 30.779 1.00 34.80 77 GLU A N 1
ATOM 560 C CA . GLU A 1 77 ? 7.743 0.726 29.619 1.00 34.37 77 GLU A CA 1
ATOM 561 C C . GLU A 1 77 ? 6.769 1.706 28.922 1.00 32.53 77 GLU A C 1
ATOM 562 O O . GLU A 1 77 ? 6.188 1.386 27.881 1.00 32.44 77 GLU A O 1
ATOM 568 N N . PHE A 1 78 ? 6.643 2.912 29.466 1.00 31.40 78 PHE A N 1
ATOM 569 C CA . PHE A 1 78 ? 5.740 3.933 28.882 1.00 30.86 78 PHE A CA 1
ATOM 570 C C . PHE A 1 78 ? 6.405 4.690 27.716 1.00 31.06 78 PHE A C 1
ATOM 571 O O . PHE A 1 78 ? 7.563 5.054 27.812 1.00 31.73 78 PHE A O 1
ATOM 579 N N . ILE A 1 79 ? 5.658 4.945 26.637 1.00 31.24 79 ILE A N 1
ATOM 580 C CA . ILE A 1 79 ? 6.227 5.607 25.451 1.00 32.80 79 ILE A CA 1
ATOM 581 C C . ILE A 1 79 ? 5.834 7.073 25.500 1.00 32.15 79 ILE A C 1
ATOM 582 O O . ILE A 1 79 ? 4.646 7.406 25.460 1.00 31.73 79 ILE A O 1
ATOM 587 N N . GLY A 1 80 ? 6.837 7.934 25.644 1.00 28.87 80 GLY A N 1
ATOM 588 C CA . GLY A 1 80 ? 6.631 9.380 25.755 1.00 29.20 80 GLY A CA 1
ATOM 589 C C . GLY A 1 80 ? 6.641 9.832 27.201 1.00 31.03 80 GLY A C 1
ATOM 590 O O . GLY A 1 80 ? 6.952 9.055 28.100 1.00 30.57 80 GLY A O 1
ATOM 591 N N . ASP A 1 81 ? 6.306 11.093 27.424 1.00 32.09 81 ASP A N 1
ATOM 592 C CA . ASP A 1 81 ? 6.247 11.662 28.762 1.00 35.03 81 ASP A CA 1
ATOM 593 C C . ASP A 1 81 ? 4.789 11.905 29.095 1.00 34.00 81 ASP A C 1
ATOM 594 O O . ASP A 1 81 ? 4.092 12.626 28.380 1.00 33.30 81 ASP A O 1
ATOM 599 N N . LEU A 1 82 ? 4.328 11.283 30.170 1.00 33.65 82 LEU A N 1
ATOM 600 C CA . LEU A 1 82 ? 2.942 11.415 30.601 1.00 33.31 82 LEU A CA 1
ATOM 601 C C . LEU A 1 82 ? 2.753 12.759 31.299 1.00 35.11 82 L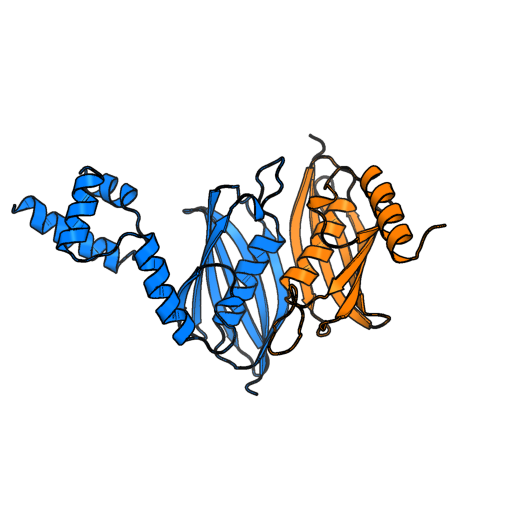EU A C 1
ATOM 602 O O . LEU A 1 82 ? 3.108 12.917 32.465 1.00 36.68 82 LEU A O 1
ATOM 607 N N . ILE A 1 83 ? 2.181 13.724 30.594 1.00 34.68 83 ILE A N 1
ATOM 608 C CA . ILE A 1 83 ? 2.101 15.088 31.121 1.00 37.37 83 ILE A CA 1
ATOM 609 C C . ILE A 1 83 ? 0.810 15.417 31.858 1.00 38.21 83 ILE A C 1
ATOM 610 O O . ILE A 1 83 ? 0.760 16.399 32.585 1.00 39.89 83 ILE A O 1
ATOM 615 N N . GLN A 1 84 ? -0.235 14.606 31.668 1.00 36.37 84 GLN A N 1
ATOM 616 C CA . GLN A 1 84 ? -1.508 14.810 32.384 1.00 37.53 84 GLN A CA 1
ATOM 617 C C . GLN A 1 84 ? -2.223 13.480 32.508 1.00 35.14 84 GLN A C 1
ATOM 618 O O . GLN A 1 84 ? -2.305 12.733 31.533 1.00 31.71 84 GLN A O 1
ATOM 624 N N . VAL A 1 85 ? -2.727 13.178 33.700 1.00 36.10 85 VAL A N 1
ATOM 625 C CA . VAL A 1 85 ? -3.546 11.963 33.858 1.00 35.82 85 VAL A CA 1
ATOM 626 C C . VAL A 1 85 ? -4.677 12.188 34.883 1.00 37.59 85 VAL A C 1
ATOM 627 O O . VAL A 1 85 ? -4.433 12.634 35.998 1.00 39.27 85 VAL A O 1
ATOM 631 N N . ASN A 1 86 ? -5.916 11.921 34.464 1.00 37.44 86 ASN A N 1
ATOM 632 C CA . ASN A 1 86 ? -7.072 11.824 35.375 1.00 39.21 86 ASN A CA 1
ATOM 633 C C . ASN A 1 86 ? -7.573 10.388 35.160 1.00 37.81 86 ASN A C 1
ATOM 634 O O . ASN A 1 86 ? -8.210 10.109 34.140 1.00 36.78 86 ASN A O 1
ATOM 639 N N . PRO A 1 87 ? -7.232 9.465 36.079 1.00 37.52 87 PRO A N 1
ATOM 640 C CA . PRO A 1 87 ? -7.392 8.048 35.767 1.00 35.98 87 PRO A CA 1
ATOM 641 C C . PRO A 1 87 ? -8.844 7.712 35.414 1.00 36.12 87 PRO A C 1
ATOM 642 O O . PRO A 1 87 ? -9.763 8.280 35.984 1.00 38.39 87 PRO A O 1
ATOM 646 N N . ASN A 1 88 ? -9.023 6.833 34.431 1.00 34.15 88 ASN A N 1
ATOM 647 C CA . ASN A 1 88 ? -10.349 6.432 33.941 1.00 34.25 88 ASN A CA 1
ATOM 648 C C . ASN A 1 88 ? -11.108 7.527 33.179 1.00 35.89 88 ASN A C 1
ATOM 649 O O . ASN A 1 88 ? -12.262 7.314 32.780 1.00 36.22 88 ASN A O 1
ATOM 654 N N . VAL A 1 89 ? -10.481 8.693 32.978 1.00 35.42 89 VAL A N 1
ATOM 655 C CA . VAL A 1 89 ? -11.180 9.829 32.332 1.00 37.39 89 VAL A CA 1
ATOM 656 C C . VAL A 1 89 ? -10.395 10.341 31.107 1.00 36.39 89 VAL A C 1
ATOM 657 O O . VAL A 1 89 ? -10.841 10.184 29.974 1.00 34.92 89 VAL A O 1
ATOM 661 N N . LYS A 1 90 ? -9.219 10.926 31.361 1.00 36.13 90 LYS A N 1
ATOM 662 C CA . LYS A 1 90 ? -8.442 11.605 30.329 1.00 35.68 90 LYS A CA 1
ATOM 663 C C . LYS A 1 90 ? -6.945 11.587 30.676 1.00 34.27 90 LYS A C 1
ATOM 664 O O . LYS A 1 90 ? -6.571 11.696 31.850 1.00 35.19 90 LYS A O 1
ATOM 670 N N . ALA A 1 91 ? -6.101 11.437 29.661 1.00 31.71 91 ALA A N 1
ATOM 671 C CA . ALA A 1 91 ? -4.654 11.551 29.836 1.00 31.60 91 ALA A CA 1
ATOM 672 C C . ALA A 1 91 ? -4.011 12.147 28.586 1.00 31.35 91 ALA A C 1
ATOM 673 O O . ALA A 1 91 ? -4.583 12.069 27.488 1.00 30.77 91 ALA A O 1
ATOM 675 N N . GLN A 1 92 ? -2.822 12.733 28.758 1.00 31.18 92 GLN A N 1
ATOM 676 C CA . GLN A 1 92 ? -2.021 13.203 27.634 1.00 30.75 92 GLN A CA 1
ATOM 677 C C . GLN A 1 92 ? -0.542 12.854 27.787 1.00 29.87 92 GLN A C 1
ATOM 678 O O . GLN A 1 92 ? -0.009 12.800 28.902 1.00 28.88 92 GLN A O 1
ATOM 684 N N . SER A 1 93 ? 0.115 12.673 26.646 1.00 28.22 93 SER A N 1
ATOM 685 C CA . SER A 1 93 ? 1.548 12.446 26.608 1.00 28.91 93 SER A CA 1
ATOM 686 C C . SER A 1 93 ? 2.157 13.277 25.483 1.00 30.68 93 SER A C 1
ATOM 687 O O . SER A 1 93 ? 1.452 13.694 24.549 1.00 29.54 93 SER A O 1
ATOM 690 N N . ILE A 1 94 ? 3.461 13.527 25.586 1.00 31.81 94 ILE A N 1
ATOM 691 C CA . ILE A 1 94 ? 4.183 14.117 24.479 1.00 33.71 94 ILE A CA 1
ATOM 692 C C . ILE A 1 94 ? 5.337 13.216 24.087 1.00 33.84 94 ILE A C 1
ATOM 693 O O . ILE A 1 94 ? 5.895 12.485 24.925 1.00 34.04 94 ILE A O 1
ATOM 698 N N . LEU A 1 95 ? 5.669 13.238 22.800 1.00 33.05 95 LEU A N 1
ATOM 699 C CA . LEU A 1 95 ? 6.739 12.420 22.299 1.00 33.54 95 LEU A CA 1
ATOM 700 C C . LEU A 1 95 ? 7.491 13.219 21.261 1.00 35.94 95 LEU A C 1
ATOM 701 O O . LEU A 1 95 ? 6.901 13.684 20.263 1.00 35.48 95 LEU A O 1
ATOM 706 N N . ASP A 1 96 ? 8.786 13.398 21.521 1.00 37.97 96 ASP A N 1
ATOM 707 C CA . ASP A 1 96 ? 9.674 14.016 20.555 1.00 41.26 96 ASP A CA 1
ATOM 708 C C . ASP A 1 96 ? 10.036 12.960 19.533 1.00 39.79 96 ASP A C 1
ATOM 709 O O . ASP A 1 96 ? 10.349 11.815 19.890 1.00 39.35 96 ASP A O 1
ATOM 714 N N . ILE A 1 97 ? 9.988 13.349 18.265 1.00 39.55 97 ILE A N 1
ATOM 715 C CA . ILE A 1 97 ? 10.297 12.454 17.168 1.00 38.72 97 ILE A CA 1
ATOM 716 C C . ILE A 1 97 ? 11.766 12.682 16.774 1.00 41.47 97 ILE A C 1
ATOM 717 O O . ILE A 1 97 ? 12.113 13.713 16.183 1.00 43.77 97 ILE A O 1
ATOM 722 N N . THR A 1 98 ? 12.613 11.709 17.110 1.00 41.45 98 THR A N 1
ATOM 723 C CA . THR A 1 98 ? 14.043 11.782 16.790 1.00 45.17 98 THR A CA 1
ATOM 724 C C . THR A 1 98 ? 14.311 10.909 15.571 1.00 44.50 98 THR A C 1
ATOM 725 O O . THR A 1 98 ? 13.394 10.270 15.043 1.00 41.55 98 THR A O 1
ATOM 729 N N . SER A 1 99 ? 15.570 10.862 15.150 1.00 47.36 99 SER A N 1
ATOM 730 C CA . SER A 1 99 ? 15.982 10.059 14.002 1.00 48.14 99 SER A CA 1
ATOM 731 C C . SER A 1 99 ? 15.686 8.563 14.207 1.00 45.84 99 SER A C 1
ATOM 732 O O . SER A 1 99 ? 15.498 7.833 13.240 1.00 45.53 99 SER A O 1
ATOM 735 N N . ASP A 1 100 ? 15.625 8.121 15.464 1.00 44.24 100 ASP A N 1
ATOM 736 C CA . ASP A 1 100 ? 15.285 6.737 15.790 1.00 43.13 100 ASP A CA 1
ATOM 737 C C . ASP A 1 100 ? 13.829 6.393 15.438 1.00 39.57 100 ASP A C 1
ATOM 738 O O . ASP A 1 100 ? 13.466 5.218 15.349 1.00 38.13 100 ASP A O 1
ATOM 743 N N . SER A 1 101 ? 12.998 7.422 15.275 1.00 38.54 101 SER A N 1
ATOM 744 C CA . SER A 1 101 ? 11.561 7.234 15.049 1.00 36.13 101 SER A CA 1
ATOM 745 C C . SER A 1 101 ? 11.082 7.427 13.609 1.00 35.47 101 SER A C 1
ATOM 746 O O . SER A 1 101 ? 9.875 7.329 13.349 1.00 33.67 101 SER A O 1
ATOM 749 N N . VAL A 1 102 ? 12.002 7.678 12.684 1.00 37.60 102 VAL A N 1
ATOM 750 C CA . VAL A 1 102 ? 11.635 8.043 11.318 1.00 38.56 102 VAL A CA 1
ATOM 751 C C . VAL A 1 102 ? 12.269 7.170 10.238 1.00 40.99 102 VAL A C 1
ATOM 752 O O . VAL A 1 102 ? 13.305 6.528 10.469 1.00 42.91 102 VAL A O 1
ATOM 756 N N . PHE A 1 103 ? 11.650 7.174 9.055 1.00 41.12 103 PHE A N 1
ATOM 757 C CA . PHE A 1 103 ? 12.330 6.761 7.833 1.00 43.56 103 PHE A CA 1
ATOM 758 C C . PHE A 1 103 ? 13.427 7.782 7.547 1.00 47.36 103 PHE A C 1
ATOM 759 O O . PHE A 1 103 ? 13.155 8.973 7.326 1.00 48.24 103 PHE A O 1
ATOM 767 N N . HIS A 1 104 ? 14.670 7.311 7.546 1.00 49.85 104 HIS A N 1
ATOM 768 C CA . HIS A 1 104 ? 15.825 8.192 7.428 1.00 53.80 104 HIS A CA 1
ATOM 769 C C . HIS A 1 104 ? 15.842 9.019 6.130 1.00 56.19 104 HIS A C 1
ATOM 770 O O . HIS A 1 104 ? 16.299 10.165 6.132 1.00 57.82 104 HIS A O 1
ATOM 777 N N . LYS A 1 105 ? 15.335 8.453 5.036 1.00 55.55 105 LYS A N 1
ATOM 778 C CA . LYS A 1 105 ? 15.396 9.157 3.752 1.00 58.47 105 LYS A CA 1
ATOM 779 C C . LYS A 1 105 ? 14.349 10.279 3.610 1.00 57.35 105 LYS A C 1
ATOM 780 O O . LYS A 1 105 ? 14.591 11.259 2.923 1.00 59.97 105 LYS A O 1
ATOM 782 N N . THR A 1 106 ? 13.207 10.139 4.285 1.00 53.46 106 THR A N 1
ATOM 783 C CA . THR A 1 106 ? 12.092 11.078 4.121 1.00 52.12 106 THR A CA 1
ATOM 784 C C . THR A 1 106 ? 11.845 11.939 5.368 1.00 50.86 106 THR A C 1
ATOM 785 O O . THR A 1 106 ? 11.178 12.974 5.300 1.00 50.83 106 THR A O 1
ATOM 789 N N . GLY A 1 107 ? 12.363 11.497 6.509 1.00 49.25 107 GLY A N 1
ATOM 790 C CA . GLY A 1 107 ? 12.085 12.155 7.786 1.00 47.63 107 GLY A CA 1
ATOM 791 C C . GLY A 1 107 ? 10.686 11.906 8.322 1.00 43.91 107 GLY A C 1
ATOM 792 O O . GLY A 1 107 ? 10.266 12.523 9.315 1.00 43.08 107 GLY A O 1
ATOM 793 N N . ILE A 1 108 ? 9.959 10.984 7.691 1.00 42.04 108 ILE A N 1
ATOM 794 C CA . ILE A 1 108 ? 8.595 10.643 8.139 1.00 38.45 108 ILE A CA 1
ATOM 795 C C . ILE A 1 108 ? 8.594 9.644 9.308 1.00 36.08 108 ILE A C 1
ATOM 796 O O . ILE A 1 108 ? 9.233 8.588 9.245 1.00 34.86 108 ILE A O 1
ATOM 801 N N . ALA A 1 109 ? 7.849 9.964 10.364 1.00 34.77 109 ALA A N 1
ATOM 802 C CA . ALA A 1 109 ? 7.748 9.077 11.515 1.00 33.33 109 ALA A CA 1
ATOM 803 C C . ALA A 1 109 ? 7.031 7.754 11.193 1.00 32.31 109 ALA A C 1
ATOM 804 O O . ALA A 1 109 ? 6.007 7.736 10.507 1.00 31.22 109 ALA A O 1
ATOM 806 N N . ARG A 1 110 ? 7.598 6.663 11.708 1.00 31.64 110 ARG A N 1
ATOM 807 C CA . ARG A 1 110 ? 7.052 5.326 11.548 1.00 30.34 110 ARG A CA 1
ATOM 808 C C . ARG A 1 110 ? 5.668 5.257 12.167 1.00 28.37 110 ARG A C 1
ATOM 809 O O . ARG A 1 110 ? 5.441 5.805 13.263 1.00 28.03 110 ARG A O 1
ATOM 817 N N . GLY A 1 111 ? 4.753 4.544 11.500 1.00 27.39 111 GLY A N 1
ATOM 818 C CA . GLY A 1 111 ? 3.396 4.397 12.038 1.00 26.30 111 GLY A CA 1
ATOM 819 C C . GLY A 1 111 ? 3.370 3.731 13.399 1.00 23.98 111 GLY A C 1
ATOM 820 O O . GLY A 1 111 ? 2.551 4.081 14.257 1.00 23.34 111 GLY A O 1
ATOM 821 N N . HIS A 1 112 ? 4.256 2.761 13.636 1.00 24.14 112 HIS A N 1
ATOM 822 C CA . HIS A 1 112 ? 4.232 2.107 14.945 1.00 23.45 112 HIS A CA 1
ATOM 823 C C . HIS A 1 112 ? 4.644 3.015 16.065 1.00 23.68 112 HIS A C 1
ATOM 824 O O . HIS A 1 112 ? 4.331 2.729 17.209 1.00 24.39 112 HIS A O 1
ATOM 831 N N . VAL A 1 113 ? 5.363 4.101 15.760 1.00 25.31 113 VAL A N 1
ATOM 832 C CA . VAL A 1 113 ? 5.770 5.042 16.811 1.00 24.86 113 VAL A CA 1
ATOM 833 C C . VAL A 1 113 ? 4.551 5.799 17.342 1.00 24.14 113 VAL A C 1
ATOM 834 O O . VAL A 1 113 ? 4.310 5.871 18.561 1.00 24.03 113 VAL A O 1
ATOM 838 N N . LEU A 1 114 ? 3.774 6.368 16.420 1.00 24.65 114 LEU A N 1
ATOM 839 C CA . LEU A 1 114 ? 2.542 7.084 16.792 1.00 24.55 114 LEU A CA 1
ATOM 840 C C . LEU A 1 114 ? 1.565 6.127 17.455 1.00 22.63 114 LEU A C 1
ATOM 841 O O . LEU A 1 114 ? 0.926 6.479 18.423 1.00 22.80 114 LEU A O 1
ATOM 846 N N . PHE A 1 115 ? 1.484 4.900 16.949 1.00 22.32 115 PHE A N 1
ATOM 847 C CA . PHE A 1 115 ? 0.633 3.899 17.582 1.00 20.84 115 PHE A CA 1
ATOM 848 C C . PHE A 1 115 ? 1.103 3.557 19.001 1.00 20.93 115 PHE A C 1
ATOM 849 O O . PHE A 1 115 ? 0.298 3.498 19.925 1.00 19.59 115 PHE A O 1
ATOM 857 N N . ALA A 1 116 ? 2.422 3.340 19.172 1.00 21.08 116 ALA A N 1
ATOM 858 C CA . ALA A 1 116 ? 2.972 3.068 20.503 1.00 21.19 116 ALA A CA 1
ATOM 859 C C . ALA A 1 116 ? 2.655 4.149 21.497 1.00 21.31 116 ALA A C 1
ATOM 860 O O . ALA A 1 116 ? 2.339 3.855 22.645 1.00 21.60 116 ALA A O 1
ATOM 862 N N . GLN A 1 117 ? 2.804 5.406 21.091 1.00 20.74 117 GLN A N 1
ATOM 863 C CA . GLN A 1 117 ? 2.478 6.473 22.013 1.00 21.55 117 GLN A CA 1
ATOM 864 C C . GLN A 1 117 ? 0.979 6.367 22.427 1.00 21.29 117 GLN A C 1
ATOM 865 O O . GLN A 1 117 ? 0.639 6.384 23.618 1.00 21.80 117 GLN A O 1
ATOM 871 N N . ALA A 1 118 ? 0.107 6.276 21.440 1.00 21.43 118 ALA A N 1
ATOM 872 C CA . ALA A 1 118 ? -1.356 6.221 21.690 1.00 21.78 118 ALA A CA 1
ATOM 873 C C . ALA A 1 118 ? -1.752 4.999 22.504 1.00 20.99 118 ALA A C 1
ATOM 874 O O . ALA A 1 118 ? -2.520 5.089 23.451 1.00 22.45 118 ALA A O 1
ATOM 876 N N . ASN A 1 119 ? -1.191 3.854 22.143 1.00 21.19 119 ASN A N 1
ATOM 877 C CA . ASN A 1 119 ? -1.496 2.603 22.826 1.00 21.59 119 ASN A CA 1
ATOM 878 C C . ASN A 1 119 ? -1.059 2.656 24.295 1.00 22.24 119 ASN A C 1
ATOM 879 O O . ASN A 1 119 ? -1.845 2.346 25.191 1.00 22.68 119 ASN A O 1
ATOM 884 N N . SER A 1 120 ? 0.199 3.077 24.537 1.00 22.42 120 SER A N 1
ATOM 885 C CA . SER A 1 120 ? 0.712 3.237 25.920 1.00 23.79 120 SER A CA 1
ATOM 886 C C . SER A 1 120 ? -0.121 4.175 26.755 1.00 22.68 120 SER A C 1
ATOM 887 O O . SER A 1 120 ? -0.278 3.973 27.980 1.00 23.06 120 SER A O 1
ATOM 890 N N . LEU A 1 121 ? -0.557 5.270 26.134 1.00 21.87 121 LEU A N 1
ATOM 891 C CA . LEU A 1 121 ? -1.378 6.234 26.840 1.00 23.04 121 LEU A CA 1
ATOM 892 C C . LEU A 1 121 ? -2.732 5.627 27.268 1.00 23.69 121 LEU A C 1
ATOM 893 O O . LEU A 1 121 ? -3.192 5.858 28.407 1.00 24.40 121 LEU A O 1
ATOM 898 N N . CYS A 1 122 ? -3.368 4.866 26.367 1.00 22.63 122 CYS A N 1
ATOM 899 C CA . CYS A 1 122 ? -4.642 4.230 26.726 1.00 24.14 122 CYS A CA 1
ATOM 900 C C . CYS A 1 122 ? -4.430 3.266 27.880 1.00 23.69 122 CYS A C 1
ATOM 901 O O . CYS A 1 122 ? -5.299 3.161 28.753 1.00 24.70 122 CYS A O 1
ATOM 904 N N . VAL A 1 123 ? -3.285 2.571 27.900 1.00 22.85 123 VAL A N 1
ATOM 905 C CA . VAL A 1 123 ? -2.998 1.653 29.014 1.00 23.47 123 VAL A CA 1
ATOM 906 C C . VAL A 1 123 ? -2.857 2.460 30.304 1.00 25.64 123 VAL A C 1
ATOM 907 O O . VAL A 1 123 ? -3.551 2.185 31.314 1.00 25.65 123 VAL A O 1
ATOM 911 N N . ALA A 1 124 ? -1.973 3.467 30.288 1.00 26.13 124 ALA A N 1
ATOM 912 C CA . ALA A 1 124 ? -1.727 4.260 31.516 1.00 27.75 124 ALA A CA 1
ATOM 913 C C . ALA A 1 124 ? -2.995 4.921 32.061 1.00 28.66 124 ALA A C 1
ATOM 914 O O . ALA A 1 124 ? -3.166 5.078 33.272 1.00 30.19 124 ALA A O 1
ATOM 916 N N . LEU A 1 125 ? -3.879 5.324 31.157 1.00 27.76 125 LEU A N 1
ATOM 917 C CA . LEU A 1 125 ? -5.124 5.984 31.558 1.00 29.63 125 LEU A CA 1
ATOM 918 C C . LEU A 1 125 ? -6.025 5.111 32.463 1.00 30.17 125 LEU A C 1
ATOM 919 O O . LEU A 1 125 ? -6.718 5.608 33.349 1.00 32.64 125 LEU A O 1
ATOM 924 N N . ILE A 1 126 ? -5.991 3.808 32.238 1.00 29.58 126 ILE A N 1
ATOM 925 C CA . ILE A 1 126 ? -6.924 2.891 32.905 1.00 30.26 126 ILE A CA 1
ATOM 926 C C . ILE A 1 126 ? -6.330 2.388 34.213 1.00 31.90 126 ILE A C 1
ATOM 927 O O . ILE A 1 126 ? -5.259 1.785 34.232 1.00 30.47 126 ILE A O 1
ATOM 932 N N . LYS A 1 127 ? -7.049 2.641 35.293 1.00 34.52 127 LYS A N 1
ATOM 933 C CA . LYS A 1 127 ? -6.604 2.333 36.622 1.00 37.50 127 LYS A CA 1
ATOM 934 C C . LYS A 1 127 ? -7.079 0.917 36.987 1.00 38.45 127 LYS A C 1
ATOM 935 O O . LYS A 1 127 ? -8.042 0.720 37.751 1.00 41.15 127 LYS A O 1
ATOM 941 N N . GLN A 1 128 ? -6.393 -0.060 36.412 1.00 36.73 128 GLN A N 1
ATOM 942 C CA . GLN A 1 128 ? -6.666 -1.454 36.669 1.00 38.18 128 GLN A CA 1
ATOM 943 C C . GLN A 1 128 ? -5.327 -2.177 36.584 1.00 38.23 128 GLN A C 1
ATOM 944 O O . GLN A 1 128 ? -4.453 -1.752 35.818 1.00 37.93 128 GLN A O 1
ATOM 950 N N . PRO A 1 129 ? -5.153 -3.270 37.348 1.00 40.36 129 PRO A N 1
ATOM 951 C CA . PRO A 1 129 ? -3.852 -3.949 37.331 1.00 40.26 129 PRO A CA 1
ATOM 952 C C . PRO A 1 129 ? -3.554 -4.635 36.006 1.00 38.50 129 PRO A C 1
ATOM 953 O O . PRO A 1 129 ? -2.395 -4.677 35.608 1.00 37.57 129 PRO A O 1
ATOM 957 N N . THR A 1 130 ? -4.590 -5.145 35.329 1.00 37.54 130 THR A N 1
ATOM 958 C CA . THR A 1 130 ? -4.440 -5.795 34.012 1.00 35.58 130 THR A CA 1
ATOM 959 C C . THR A 1 130 ? -5.193 -5.005 32.957 1.00 33.08 130 THR A C 1
ATOM 960 O O . THR A 1 130 ? -6.409 -4.831 33.060 1.00 33.80 130 THR A O 1
ATOM 964 N N . VAL A 1 131 ? -4.468 -4.527 31.954 1.00 30.41 131 VAL A N 1
ATOM 965 C CA . VAL A 1 131 ? -5.042 -3.779 30.839 1.00 28.27 131 VAL A CA 1
ATOM 966 C C . VAL A 1 131 ? -4.348 -4.280 29.584 1.00 27.69 131 VAL A C 1
ATOM 967 O O . VAL A 1 131 ? -3.100 -4.216 29.492 1.00 27.42 131 VAL A O 1
ATOM 971 N N . LEU A 1 132 ? -5.123 -4.794 28.627 1.00 26.35 132 LEU A N 1
ATOM 972 C CA . LEU A 1 132 ? -4.555 -5.258 27.367 1.00 25.51 132 LEU A CA 1
ATOM 973 C C . LEU A 1 132 ? -5.336 -4.720 26.179 1.00 25.08 132 LEU A C 1
ATOM 974 O O . LEU A 1 132 ? -6.561 -4.779 26.172 1.00 26.18 132 LEU A O 1
ATOM 979 N N . THR A 1 133 ? -4.648 -4.203 25.170 1.00 22.69 133 THR A N 1
ATOM 980 C CA . THR A 1 133 ? -5.355 -3.727 23.985 1.00 22.14 133 THR A CA 1
ATOM 981 C C . THR A 1 133 ? -6.037 -4.922 23.312 1.00 22.90 133 THR A C 1
ATOM 982 O O . THR A 1 133 ? -5.411 -5.948 23.052 1.00 22.40 133 THR A O 1
ATOM 986 N N . HIS A 1 134 ? -7.344 -4.807 23.092 1.00 23.29 134 HIS A N 1
ATOM 987 C CA . HIS A 1 134 ? -8.068 -5.842 22.366 1.00 23.97 134 HIS A CA 1
ATOM 988 C C . HIS A 1 134 ? -8.236 -5.522 20.875 1.00 23.42 134 HIS A C 1
ATOM 989 O O . HIS A 1 134 ? -7.960 -6.370 20.017 1.00 23.02 134 HIS A O 1
ATOM 996 N N . GLU A 1 135 ? -8.684 -4.313 20.561 1.00 22.99 135 GLU A N 1
ATOM 997 C CA . GLU A 1 135 ? -8.867 -3.913 19.164 1.00 24.23 135 GLU A CA 1
ATOM 998 C C . GLU A 1 135 ? -8.513 -2.455 19.036 1.00 24.14 135 GLU A C 1
ATOM 999 O O . GLU A 1 135 ? -8.647 -1.708 20.005 1.00 24.83 135 GLU A O 1
ATOM 1005 N N . SER A 1 136 ? -8.094 -2.029 17.837 1.00 24.68 136 SER A N 1
ATOM 1006 C CA . SER A 1 136 ? -7.820 -0.623 17.598 1.00 24.77 136 SER A CA 1
ATOM 1007 C C . SER A 1 136 ? -8.085 -0.275 16.145 1.00 25.79 136 SER A C 1
ATOM 1008 O O . SER A 1 136 ? -7.819 -1.074 15.246 1.00 26.14 136 SER A O 1
ATOM 1011 N N . SER A 1 137 ? -8.601 0.926 15.924 1.00 25.63 137 SER A N 1
ATOM 1012 C CA . SER A 1 137 ? -8.862 1.389 14.580 1.00 27.29 137 SER A CA 1
ATOM 1013 C C . SER A 1 137 ? -8.183 2.737 14.497 1.00 27.11 137 SER A C 1
ATOM 1014 O O . SER A 1 137 ? -8.480 3.621 15.302 1.00 28.13 137 SER A O 1
ATOM 1017 N N . ILE A 1 138 ? -7.244 2.899 13.574 1.00 25.93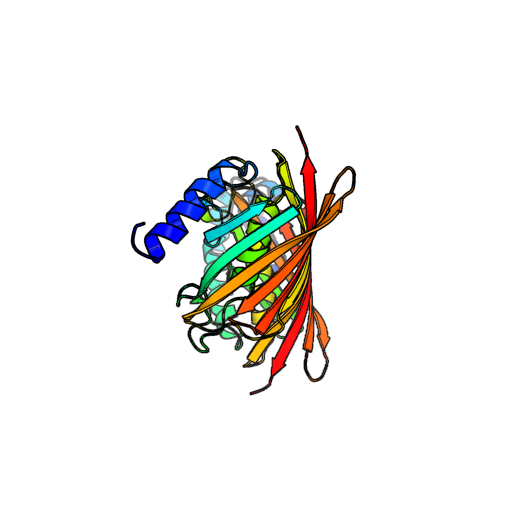 138 ILE A N 1
ATOM 1018 C CA . ILE A 1 138 ? -6.449 4.139 13.576 1.00 25.78 138 ILE A CA 1
ATOM 1019 C C . ILE A 1 138 ? -6.396 4.790 12.217 1.00 26.86 138 ILE A C 1
ATOM 1020 O O . ILE A 1 138 ? -6.572 4.118 11.206 1.00 26.08 138 ILE A O 1
ATOM 1025 N N . GLN A 1 139 ? -6.147 6.097 12.217 1.00 27.53 139 GLN A N 1
ATOM 1026 C CA . GLN A 1 139 ? -6.014 6.883 11.002 1.00 29.80 139 GLN A CA 1
ATOM 1027 C C . GLN A 1 139 ? -4.789 7.792 11.135 1.00 30.02 139 GLN A C 1
ATOM 1028 O O . GLN A 1 139 ? -4.622 8.510 12.158 1.00 28.71 139 GLN A O 1
ATOM 1034 N N . PHE A 1 140 ? -3.936 7.713 10.114 1.00 29.57 140 PHE A N 1
ATOM 1035 C CA . PHE A 1 140 ? -2.777 8.562 9.966 1.00 30.73 140 PHE A CA 1
ATOM 1036 C C . PHE A 1 140 ? -3.167 9.710 9.036 1.00 32.78 140 PHE A C 1
ATOM 1037 O O . PHE A 1 140 ? -3.165 9.577 7.816 1.00 34.26 140 PHE A O 1
ATOM 1045 N N . ILE A 1 141 ? -3.530 10.832 9.632 1.00 34.09 141 ILE A N 1
ATOM 1046 C CA . ILE A 1 141 ? -4.176 11.914 8.897 1.00 37.05 141 ILE A CA 1
ATOM 1047 C C . ILE A 1 141 ? -3.166 12.824 8.170 1.00 39.02 141 ILE A C 1
ATOM 1048 O O . ILE A 1 141 ? -3.386 13.203 7.027 1.00 41.06 141 ILE A O 1
ATOM 1053 N N . GLU A 1 142 ? -2.082 13.174 8.859 1.00 38.53 142 GLU A N 1
ATOM 1054 C CA . GLU A 1 142 ? -0.989 13.966 8.308 1.00 40.78 142 GLU A CA 1
ATOM 1055 C C . GLU A 1 142 ? 0.339 13.325 8.690 1.00 39.15 142 GLU A C 1
ATOM 1056 O O . GLU A 1 142 ? 0.453 12.680 9.734 1.00 37.05 142 GLU A O 1
ATOM 1062 N N . LYS A 1 143 ? 1.343 13.514 7.845 1.00 40.76 143 LYS A N 1
ATOM 1063 C CA . LYS A 1 143 ? 2.687 13.025 8.123 1.00 40.10 143 LYS A CA 1
ATOM 1064 C C . LYS A 1 143 ? 3.251 13.718 9.346 1.00 40.09 143 LYS A C 1
ATOM 1065 O O . LYS A 1 143 ? 3.180 14.945 9.465 1.00 42.80 143 LYS A O 1
ATOM 1071 N N . VAL A 1 144 ? 3.804 12.927 10.257 1.00 37.85 144 VAL A N 1
ATOM 1072 C CA . VAL A 1 144 ? 4.588 13.463 11.358 1.00 37.94 144 VAL A CA 1
ATOM 1073 C C . VAL A 1 144 ? 6.040 13.421 10.922 1.00 39.22 144 VAL A C 1
ATOM 1074 O O . VAL A 1 144 ? 6.471 12.465 10.257 1.00 38.55 144 VAL A O 1
ATOM 1078 N N . LYS A 1 145 ? 6.785 14.466 11.267 1.00 41.05 145 LYS A N 1
ATOM 1079 C CA . LYS A 1 145 ? 8.135 14.628 10.759 1.00 43.65 145 LYS A CA 1
ATOM 1080 C C . LYS A 1 145 ? 9.219 14.640 11.832 1.00 43.79 145 LYS A C 1
ATOM 1081 O O . LYS A 1 145 ? 8.973 15.012 12.978 1.00 42.98 145 LYS A O 1
ATOM 1087 N N . LEU A 1 146 ? 10.435 14.286 11.419 1.00 45.11 146 LEU A N 1
ATOM 1088 C CA . LEU A 1 146 ? 11.632 14.482 12.235 1.00 46.44 146 LEU A CA 1
ATOM 1089 C C . LEU A 1 146 ? 11.620 15.843 12.931 1.00 48.15 146 LEU A C 1
ATOM 1090 O O . LEU A 1 146 ? 11.396 16.872 12.296 1.00 49.18 146 LEU A O 1
ATOM 1095 N N . ASN A 1 147 ? 11.815 15.808 14.250 1.00 47.84 147 ASN A N 1
ATOM 1096 C CA . ASN A 1 147 ? 11.847 16.997 15.124 1.00 49.85 147 ASN A CA 1
ATOM 1097 C C . ASN A 1 147 ? 10.483 17.534 15.567 1.00 47.88 147 ASN A C 1
ATOM 1098 O O . ASN A 1 147 ? 10.427 18.434 16.382 1.00 49.60 147 ASN A O 1
ATOM 1103 N N . ASP A 1 148 ? 9.390 16.956 15.061 1.00 44.93 148 ASP A N 1
ATOM 1104 C CA . ASP A 1 148 ? 8.049 17.250 15.590 1.00 42.81 148 ASP A CA 1
ATOM 1105 C C . ASP A 1 148 ? 7.907 16.765 17.024 1.00 40.65 148 ASP A C 1
ATOM 1106 O O . ASP A 1 148 ? 8.516 15.765 17.409 1.00 39.22 148 ASP A O 1
ATOM 1111 N N . THR A 1 149 ? 7.110 17.479 17.809 1.00 40.73 149 THR A N 1
ATOM 1112 C CA . THR A 1 149 ? 6.629 16.945 19.070 1.00 38.24 149 THR A CA 1
ATOM 1113 C C . THR A 1 149 ? 5.145 16.594 18.922 1.00 36.12 149 THR A C 1
ATOM 1114 O O . THR A 1 149 ? 4.320 17.457 18.599 1.00 37.07 149 THR A O 1
ATOM 1118 N N . VAL A 1 150 ? 4.823 15.339 19.189 1.00 33.00 150 VAL A N 1
ATOM 1119 C CA . VAL A 1 150 ? 3.444 14.824 19.121 1.00 32.05 150 VAL A CA 1
ATOM 1120 C C . VAL A 1 150 ? 2.771 14.817 20.490 1.00 32.37 150 VAL A C 1
ATOM 1121 O O . VAL A 1 150 ? 3.235 14.162 21.416 1.00 31.79 150 VAL A O 1
ATOM 1125 N N . ARG A 1 151 ? 1.678 15.565 20.616 1.00 32.90 151 ARG A N 1
ATOM 1126 C CA . ARG A 1 151 ? 0.882 15.529 21.822 1.00 33.28 151 ARG A CA 1
ATOM 1127 C C . ARG A 1 151 ? -0.355 14.612 21.634 1.00 32.13 151 ARG A C 1
ATOM 1128 O O . ARG A 1 151 ? -1.231 14.904 20.842 1.00 31.96 151 ARG A O 1
ATOM 1136 N N . ALA A 1 152 ? -0.402 13.504 22.368 1.00 30.51 152 ALA A N 1
ATOM 1137 C CA . ALA A 1 152 ? -1.513 12.551 22.255 1.00 29.04 152 ALA A CA 1
ATOM 1138 C C . ALA A 1 152 ? -2.475 12.816 23.403 1.00 30.37 152 ALA A C 1
ATOM 1139 O O . ALA A 1 152 ? -2.023 12.985 24.540 1.00 30.29 152 ALA A O 1
ATOM 1141 N N . GLU A 1 153 ? -3.777 12.914 23.102 1.00 31.22 153 GLU A N 1
ATOM 1142 C CA . GLU A 1 153 ? -4.825 13.065 24.135 1.00 33.10 153 GLU A CA 1
ATOM 1143 C C . GLU A 1 153 ? -5.748 11.842 24.083 1.00 31.88 153 GLU A C 1
ATOM 1144 O O . GLU A 1 153 ? -6.302 11.530 23.023 1.00 32.16 153 GLU A O 1
ATOM 1150 N N . ALA A 1 154 ? -5.919 11.162 25.211 1.00 31.29 154 ALA A N 1
ATOM 1151 C CA . ALA A 1 154 ? -6.783 9.990 25.272 1.00 29.89 154 ALA A CA 1
ATOM 1152 C C . ALA A 1 154 ? -7.954 10.272 26.186 1.00 32.44 154 ALA A C 1
ATOM 1153 O O . ALA A 1 154 ? -7.779 10.803 27.302 1.00 32.96 154 ALA A O 1
ATOM 1155 N N . ARG A 1 155 ? -9.149 9.902 25.737 1.00 32.93 155 ARG A N 1
ATOM 1156 C CA . ARG A 1 155 ? -10.321 10.059 26.604 1.00 35.10 155 ARG A CA 1
ATOM 1157 C C . ARG A 1 155 ? -11.241 8.841 26.618 1.00 34.21 155 ARG A C 1
ATOM 1158 O O . ARG A 1 155 ? -11.506 8.240 25.590 1.00 31.99 155 ARG A O 1
ATOM 1166 N N . VAL A 1 156 ? -11.667 8.448 27.818 1.00 34.77 156 VAL A N 1
ATOM 1167 C CA . VAL A 1 156 ? -12.526 7.287 27.969 1.00 34.92 156 VAL A CA 1
ATOM 1168 C C . VAL A 1 156 ? -13.920 7.707 27.491 1.00 37.51 156 VAL A C 1
ATOM 1169 O O . VAL A 1 156 ? -14.473 8.690 27.981 1.00 39.08 156 VAL A O 1
ATOM 1173 N N . VAL A 1 157 ? -14.466 6.974 26.525 1.00 37.08 157 VAL A N 1
ATOM 1174 C CA . VAL A 1 157 ? -15.819 7.266 26.025 1.00 40.35 157 VAL A CA 1
ATOM 1175 C C . VAL A 1 157 ? -16.872 6.239 26.435 1.00 42.20 157 VAL A C 1
ATOM 1176 O O . VAL A 1 157 ? -18.066 6.503 26.336 1.00 44.19 157 VAL A O 1
ATOM 1180 N N . ASN A 1 158 ? -16.438 5.076 26.906 1.00 40.46 158 ASN A N 1
ATOM 1181 C CA . ASN A 1 158 ? -17.392 4.052 27.342 1.00 43.46 158 ASN A CA 1
ATOM 1182 C C . ASN A 1 158 ? -16.664 3.063 28.214 1.00 41.88 158 ASN A C 1
ATOM 1183 O O . ASN A 1 158 ? -15.480 2.836 28.014 1.00 39.83 158 ASN A O 1
ATOM 1188 N N . GLN A 1 159 ? -17.368 2.489 29.179 1.00 44.72 159 GLN A N 1
ATOM 1189 C CA . GLN A 1 159 ? -16.810 1.426 30.003 1.00 44.10 159 GLN A CA 1
ATOM 1190 C C . GLN A 1 159 ? -17.856 0.346 30.274 1.00 45.97 159 GLN A C 1
ATOM 1191 O O . GLN A 1 159 ? -18.975 0.639 30.701 1.00 49.75 159 GLN A O 1
ATOM 1197 N N . THR A 1 160 ? -17.467 -0.899 30.009 1.00 44.23 160 THR A N 1
ATOM 1198 C CA . THR A 1 160 ? -18.266 -2.095 30.293 1.00 46.23 160 THR A CA 1
ATOM 1199 C C . THR A 1 160 ? -17.548 -2.906 31.383 1.00 45.58 160 THR A C 1
ATOM 1200 O O . THR A 1 160 ? -16.471 -2.506 31.849 1.00 43.72 160 THR A O 1
ATOM 1204 N N . ALA A 1 161 ? -18.128 -4.038 31.778 1.00 47.70 161 ALA A N 1
ATOM 1205 C CA . ALA A 1 161 ? -17.507 -4.952 32.741 1.00 47.51 161 ALA A CA 1
ATOM 1206 C C . ALA A 1 161 ? -16.111 -5.480 32.337 1.00 44.32 161 ALA A C 1
ATOM 1207 O O . ALA A 1 161 ? -15.328 -5.858 33.210 1.00 42.98 161 ALA A O 1
ATOM 1209 N N . LYS A 1 162 ? -15.813 -5.493 31.031 1.00 42.45 162 LYS A N 1
ATOM 1210 C CA . LYS A 1 162 ? -14.607 -6.140 30.491 1.00 40.63 162 LYS A CA 1
ATOM 1211 C C . LYS A 1 162 ? -13.695 -5.219 29.642 1.00 36.73 162 LYS A C 1
ATOM 1212 O O . LYS A 1 162 ? -12.509 -5.525 29.421 1.00 34.72 162 LYS A O 1
ATOM 1218 N N . HIS A 1 163 ? -14.233 -4.090 29.184 1.00 35.41 163 HIS A N 1
ATOM 1219 C CA . HIS A 1 163 ? -13.510 -3.211 28.255 1.00 32.42 163 HIS A CA 1
ATOM 1220 C C . HIS A 1 163 ? -13.697 -1.749 28.609 1.00 31.90 163 HIS A C 1
ATOM 1221 O O . HIS A 1 163 ? -14.769 -1.370 29.093 1.00 35.46 163 HIS A O 1
ATOM 1228 N N . TYR A 1 164 ? -12.667 -0.944 28.340 1.00 29.17 164 TYR A N 1
ATOM 1229 C CA . TYR A 1 164 ? -12.810 0.516 28.233 1.00 29.39 164 TYR A CA 1
ATOM 1230 C C . TYR A 1 164 ? -12.696 0.821 26.771 1.00 28.24 164 TYR A C 1
ATOM 1231 O O . TYR A 1 164 ? -11.842 0.255 26.116 1.00 27.43 164 TYR A O 1
ATOM 1240 N N . TYR A 1 165 ? -13.518 1.751 26.280 1.00 30.51 165 TYR A N 1
ATOM 1241 C CA . TYR A 1 165 ? -13.400 2.286 24.923 1.00 29.68 165 TYR A CA 1
ATOM 1242 C C . TYR A 1 165 ? -12.815 3.681 25.047 1.00 29.36 165 TYR A C 1
ATOM 1243 O O . TYR A 1 165 ? -13.348 4.545 25.774 1.00 31.26 165 TYR A O 1
ATOM 1252 N N . VAL A 1 166 ? -11.709 3.893 24.352 1.00 28.17 166 VAL A N 1
ATOM 1253 C CA . VAL A 1 166 ? -10.928 5.112 24.485 1.00 27.76 166 VAL A CA 1
ATOM 1254 C C . VAL A 1 166 ? -10.745 5.733 23.100 1.00 28.18 166 VAL A C 1
ATOM 1255 O O . VAL A 1 166 ? -10.494 5.018 22.134 1.00 28.52 166 VAL A O 1
ATOM 1259 N N . GLU A 1 167 ? -10.899 7.046 23.006 1.00 29.53 167 GLU A N 1
ATOM 1260 C CA . GLU A 1 167 ? -10.570 7.752 21.770 1.00 30.63 167 GLU A CA 1
ATOM 1261 C C . GLU A 1 167 ? -9.271 8.555 21.967 1.00 29.56 167 GLU A C 1
ATOM 1262 O O . GLU A 1 167 ? -9.104 9.273 22.966 1.00 29.70 167 GLU A O 1
ATOM 1268 N N . VAL A 1 168 ? -8.374 8.437 20.999 1.00 28.46 168 VAL A N 1
ATOM 1269 C CA . VAL A 1 168 ? -7.128 9.174 21.034 1.00 27.64 168 VAL A CA 1
ATOM 1270 C C . VAL A 1 168 ? -7.062 10.110 19.837 1.00 28.49 168 VAL A C 1
ATOM 1271 O O . VAL A 1 168 ? -7.369 9.700 18.721 1.00 28.24 168 VAL A O 1
ATOM 1275 N N . LYS A 1 169 ? -6.636 11.343 20.080 1.00 28.67 169 LYS A N 1
ATOM 1276 C CA . LYS A 1 169 ? -6.292 12.275 19.011 1.00 30.83 169 LYS A CA 1
ATOM 1277 C C . LYS A 1 169 ? -4.887 12.818 19.298 1.00 30.62 169 LYS A C 1
ATOM 1278 O O . LYS A 1 169 ? -4.577 13.194 20.431 1.00 29.85 169 LYS A O 1
ATOM 1284 N N . SER A 1 170 ? -4.032 12.812 18.280 1.00 30.20 170 SER A N 1
ATOM 1285 C CA . SER A 1 170 ? -2.650 13.257 18.462 1.00 30.36 170 SER A CA 1
ATOM 1286 C C . SER A 1 170 ? -2.375 14.434 17.551 1.00 32.72 170 SER A C 1
ATOM 1287 O O . SER A 1 170 ? -2.809 14.440 16.404 1.00 33.55 170 SER A O 1
ATOM 1290 N N . TYR A 1 171 ? -1.617 15.397 18.062 1.00 33.61 171 TYR A N 1
ATOM 1291 C CA . TYR A 1 171 ? -1.417 16.674 17.405 1.00 37.07 171 TYR A CA 1
ATOM 1292 C C . TYR A 1 171 ? 0.070 17.035 17.317 1.00 37.45 171 TYR A C 1
ATOM 1293 O O . TYR A 1 171 ? 0.859 16.675 18.193 1.00 36.26 171 TYR A O 1
ATOM 1302 N N . VAL A 1 172 ? 0.439 17.746 16.255 1.00 38.67 172 VAL A N 1
ATOM 1303 C CA . VAL A 1 172 ? 1.708 18.438 16.189 1.00 39.94 172 VAL A CA 1
ATOM 1304 C C . VAL A 1 172 ? 1.302 19.915 16.130 1.00 43.67 172 VAL A C 1
ATOM 1305 O O . VAL A 1 172 ? 0.621 20.324 15.191 1.00 44.61 172 VAL A O 1
ATOM 1309 N N . LYS A 1 173 ? 1.685 20.686 17.147 1.00 45.56 173 LYS A N 1
ATOM 1310 C CA . LYS A 1 173 ? 1.194 22.069 17.334 1.00 50.31 173 LYS A CA 1
ATOM 1311 C C . LYS A 1 173 ? -0.340 22.031 17.320 1.00 49.98 173 LYS A C 1
ATOM 1312 O O . LYS A 1 173 ? -0.932 21.252 18.063 1.00 47.84 173 LYS A O 1
ATOM 1318 N N . HIS A 1 174 ? -0.979 22.811 16.445 1.00 52.62 174 HIS A N 1
ATOM 1319 C CA . HIS A 1 174 ? -2.447 22.783 16.352 1.00 53.44 174 HIS A CA 1
ATOM 1320 C C . HIS A 1 174 ? -3.019 21.773 15.327 1.00 51.60 174 HIS A C 1
ATOM 1321 O O . HIS A 1 174 ? -4.237 21.698 15.147 1.00 53.40 174 HIS A O 1
ATOM 1328 N N . THR A 1 175 ? -2.157 20.998 14.671 1.00 48.01 175 THR A N 1
ATOM 1329 C CA . THR A 1 175 ? -2.609 20.139 13.581 1.00 45.90 175 THR A CA 1
ATOM 1330 C C . THR A 1 175 ? -2.916 18.710 14.042 1.00 42.35 175 THR A C 1
ATOM 1331 O O . THR A 1 175 ? -2.057 18.047 14.633 1.00 39.99 175 THR A O 1
ATOM 1335 N N . LEU A 1 176 ? -4.129 18.231 13.763 1.00 41.74 176 LEU A N 1
ATOM 1336 C CA . LEU A 1 176 ? -4.464 16.827 14.033 1.00 38.92 176 LEU A CA 1
ATOM 1337 C C . LEU A 1 176 ? -3.749 15.879 13.063 1.00 36.99 176 LEU A C 1
ATOM 1338 O O . LEU A 1 176 ? -4.030 15.887 11.881 1.00 39.21 176 LEU A O 1
ATOM 1343 N N . VAL A 1 177 ? -2.834 15.051 13.560 1.00 34.06 177 VAL A N 1
ATOM 1344 C CA . VAL A 1 177 ? -2.038 14.191 12.676 1.00 32.85 177 VAL A CA 1
ATOM 1345 C C . VAL A 1 177 ? -2.437 12.711 12.722 1.00 30.61 177 VAL A C 1
ATOM 1346 O O . VAL A 1 177 ? -2.038 11.921 11.854 1.00 30.49 177 VAL A O 1
ATOM 1350 N N . PHE A 1 178 ? -3.216 12.328 13.734 1.00 30.16 178 PHE A N 1
ATOM 1351 C CA . PHE A 1 178 ? -3.498 10.904 13.986 1.00 28.84 178 PHE A CA 1
ATOM 1352 C C . PHE A 1 178 ? -4.699 10.784 14.899 1.00 29.53 178 PHE A C 1
ATOM 1353 O O . PHE A 1 178 ? -4.863 11.588 15.833 1.00 29.28 178 PHE A O 1
ATOM 1361 N N . LYS A 1 179 ? -5.515 9.766 14.625 1.00 29.53 179 LYS A N 1
ATOM 1362 C CA . LYS A 1 179 ? -6.734 9.484 15.389 1.00 31.97 179 LYS A CA 1
ATOM 1363 C C . LYS A 1 179 ? -6.795 7.985 15.587 1.00 30.08 179 LYS A C 1
ATOM 1364 O O . LYS A 1 179 ? -6.474 7.228 14.671 1.00 29.81 179 LYS A O 1
ATOM 1370 N N . GLY A 1 180 ? -7.221 7.559 16.774 1.00 29.88 180 GLY A N 1
ATOM 1371 C CA . GLY A 1 180 ? -7.392 6.130 17.036 1.00 29.39 180 GLY A CA 1
ATOM 1372 C C . GLY A 1 180 ? -8.532 5.858 18.005 1.00 30.64 180 GLY A C 1
ATOM 1373 O O . GLY A 1 180 ? -8.783 6.641 18.931 1.00 32.42 180 GLY A O 1
ATOM 1374 N N . ASN A 1 181 ? -9.241 4.760 17.782 1.00 29.93 181 ASN A N 1
ATOM 1375 C CA . ASN A 1 181 ? -10.207 4.267 18.756 1.00 30.39 181 ASN A CA 1
ATOM 1376 C C . ASN A 1 181 ? -9.649 2.955 19.295 1.00 28.30 181 ASN A C 1
ATOM 1377 O O . ASN A 1 181 ? -9.248 2.091 18.517 1.00 27.43 181 ASN A O 1
ATOM 1382 N N . PHE A 1 182 ? -9.633 2.806 20.612 1.00 26.86 182 PHE A N 1
ATOM 1383 C CA . PHE A 1 182 ? -9.002 1.653 21.237 1.00 26.43 182 PHE A CA 1
ATOM 1384 C C . PHE A 1 182 ? -10.033 0.975 22.107 1.00 27.90 182 PHE A C 1
ATOM 1385 O O . PHE A 1 182 ? -10.752 1.640 22.871 1.00 29.91 182 PHE A O 1
ATOM 1393 N N . LYS A 1 183 ? -10.117 -0.348 21.978 1.00 27.09 183 LYS A N 1
ATOM 1394 C CA . LYS A 1 183 ? -11.008 -1.147 22.806 1.00 27.90 183 LYS A CA 1
ATOM 1395 C C . LYS A 1 183 ? -10.066 -1.894 23.754 1.00 26.58 183 LYS A C 1
ATOM 1396 O O . LYS A 1 183 ? -9.320 -2.759 23.317 1.00 24.53 183 LYS A O 1
ATOM 1402 N N . MET A 1 184 ? -10.102 -1.557 25.040 1.00 26.87 184 MET A N 1
ATOM 1403 C CA . MET A 1 184 ? -9.072 -2.041 25.950 1.00 26.45 184 MET A CA 1
ATOM 1404 C C . MET A 1 184 ? -9.639 -3.056 26.923 1.00 28.08 184 MET A C 1
ATOM 1405 O O . MET A 1 184 ? -10.527 -2.734 27.700 1.00 29.35 184 MET A O 1
ATOM 1410 N N . PHE A 1 185 ? -9.100 -4.269 26.914 1.00 27.77 185 PHE A N 1
ATOM 1411 C CA . PHE A 1 185 ? -9.530 -5.255 27.889 1.00 29.49 185 PHE A CA 1
ATOM 1412 C C . PHE A 1 185 ? -8.935 -4.935 29.255 1.00 30.03 185 PHE A C 1
ATOM 1413 O O . PHE A 1 185 ? -7.768 -4.488 29.355 1.00 28.55 185 PHE A O 1
ATOM 1421 N N . TYR A 1 186 ? -9.720 -5.147 30.304 1.00 31.53 186 TYR A N 1
ATOM 1422 C CA . TYR A 1 186 ? -9.180 -5.033 31.642 1.00 33.31 186 TYR A CA 1
ATOM 1423 C C . TYR A 1 186 ? -9.701 -6.088 32.561 1.00 36.59 186 TYR A C 1
ATOM 1424 O O . TYR A 1 186 ? -10.763 -6.695 32.327 1.00 38.66 186 TYR A O 1
ATOM 1433 N N . ASP A 1 187 ? -8.954 -6.274 33.639 1.00 38.79 187 ASP A N 1
ATOM 1434 C CA . ASP A 1 187 ? -9.339 -7.181 34.705 1.00 43.25 187 ASP A CA 1
ATOM 1435 C C . ASP A 1 187 ? -8.861 -6.574 36.004 1.00 45.32 187 ASP A C 1
ATOM 1436 O O . ASP A 1 187 ? -7.753 -6.046 36.078 1.00 44.12 187 ASP A O 1
ATOM 1441 N N . LYS A 1 188 ? -9.710 -6.627 37.019 1.00 49.81 188 LYS A N 1
ATOM 1442 C CA . LYS A 1 188 ? -9.385 -6.096 38.344 1.00 53.15 188 LYS A CA 1
ATOM 1443 C C . LYS A 1 188 ? -8.443 -7.004 39.154 1.00 55.07 188 LYS A C 1
ATOM 1444 O O . LYS A 1 188 ? -8.122 -6.697 40.301 1.00 56.87 188 LYS A O 1
ATOM 1450 N N . ARG A 1 189 ? -8.012 -8.112 38.554 1.00 55.46 189 ARG A N 1
ATOM 1451 C CA . ARG A 1 189 ? -6.965 -8.962 39.119 1.00 57.36 189 ARG A CA 1
ATOM 1452 C C . ARG A 1 189 ? -5.678 -8.757 38.317 1.00 55.25 189 ARG A C 1
ATOM 1453 O O . ARG A 1 189 ? -4.573 -8.959 38.823 1.00 56.48 189 ARG A O 1
ATOM 1461 N N . ILE B 1 52 ? 24.389 -25.089 1.315 1.00 86.76 52 ILE B N 1
ATOM 1462 C CA . ILE B 1 52 ? 23.492 -24.477 2.342 1.00 83.76 52 ILE B CA 1
ATOM 1463 C C . ILE B 1 52 ? 24.208 -24.234 3.675 1.00 83.76 52 ILE B C 1
ATOM 1464 O O . ILE B 1 52 ? 24.808 -25.155 4.230 1.00 84.99 52 ILE B O 1
ATOM 1466 N N . PRO B 1 53 ? 24.153 -22.988 4.188 1.00 82.71 53 PRO B N 1
ATOM 1467 C CA . PRO B 1 53 ? 24.674 -22.693 5.528 1.00 82.90 53 PRO B CA 1
ATOM 1468 C C . PRO B 1 53 ? 23.708 -23.128 6.636 1.00 80.45 53 PRO B C 1
ATOM 1469 O O . PRO B 1 53 ? 22.723 -23.809 6.365 1.00 78.70 53 PRO B O 1
ATOM 1473 N N . GLU B 1 54 ? 23.999 -22.737 7.873 1.00 80.93 54 GLU B N 1
ATOM 1474 C CA . GLU B 1 54 ? 23.126 -23.030 9.010 1.00 79.55 54 GLU B CA 1
ATOM 1475 C C . GLU B 1 54 ? 21.743 -22.378 8.840 1.00 76.53 54 GLU B C 1
ATOM 1476 O O . GLU B 1 54 ? 21.590 -21.413 8.082 1.00 75.42 54 GLU B O 1
ATOM 1478 N N . LEU B 1 55 ? 20.747 -22.925 9.538 1.00 75.51 55 LEU B N 1
ATOM 1479 C CA . LEU B 1 55 ? 19.347 -22.505 9.412 1.00 73.25 55 LEU B CA 1
ATOM 1480 C C . LEU B 1 55 ? 19.137 -20.997 9.569 1.00 71.79 55 LEU B C 1
ATOM 1481 O O . LEU B 1 55 ? 18.468 -20.374 8.736 1.00 70.23 55 LEU B O 1
ATOM 1483 N N . ARG B 1 56 ? 19.720 -20.419 10.622 1.00 72.64 56 ARG B N 1
ATOM 1484 C CA . ARG B 1 56 ? 19.602 -18.978 10.895 1.00 71.76 56 ARG B CA 1
ATOM 1485 C C . ARG B 1 56 ? 20.237 -18.114 9.807 1.00 71.98 56 ARG B C 1
ATOM 1486 O O . ARG B 1 56 ? 19.701 -17.057 9.450 1.00 70.74 56 ARG B O 1
ATOM 1494 N N . LYS B 1 57 ? 21.382 -18.566 9.300 1.00 74.11 57 LYS B N 1
ATOM 1495 C CA . LYS B 1 57 ? 22.086 -17.887 8.220 1.00 75.27 57 LYS B CA 1
ATOM 1496 C C . LYS B 1 57 ? 21.225 -17.866 6.962 1.00 73.85 57 LYS B C 1
ATOM 1497 O O . LYS B 1 57 ? 20.991 -16.803 6.385 1.00 73.67 57 LYS B O 1
ATOM 1499 N N . ARG B 1 58 ? 20.749 -19.046 6.560 1.00 73.22 58 ARG B N 1
ATOM 1500 C CA . ARG B 1 58 ? 19.870 -19.207 5.399 1.00 72.35 58 ARG B CA 1
ATOM 1501 C C . ARG B 1 58 ? 18.674 -18.253 5.405 1.00 69.91 58 ARG B C 1
ATOM 1502 O O . ARG B 1 58 ? 18.385 -17.622 4.386 1.00 70.00 58 ARG B O 1
ATOM 1510 N N . ILE B 1 59 ? 17.998 -18.143 6.552 1.00 67.76 59 ILE B N 1
ATOM 1511 C CA . ILE B 1 59 ? 16.862 -17.224 6.691 1.00 65.85 59 ILE B CA 1
ATOM 1512 C C . ILE B 1 59 ? 17.286 -15.780 6.414 1.00 65.85 59 ILE B C 1
ATOM 1513 O O . ILE B 1 59 ? 16.606 -15.063 5.674 1.00 65.29 59 ILE B O 1
ATOM 1518 N N . LYS B 1 60 ? 18.411 -15.366 7.003 1.00 66.93 60 LYS B N 1
ATOM 1519 C CA . LYS B 1 60 ? 18.931 -14.009 6.807 1.00 67.62 60 LYS B CA 1
ATOM 1520 C C . LYS B 1 60 ? 19.304 -13.767 5.346 1.00 69.48 60 LYS B C 1
ATOM 1521 O O . LYS B 1 60 ? 19.117 -12.659 4.835 1.00 69.91 60 LYS B O 1
ATOM 1527 N N . LEU B 1 61 ? 19.812 -14.810 4.684 1.00 70.63 61 LEU B N 1
ATOM 1528 C CA . LEU B 1 61 ? 20.157 -14.747 3.259 1.00 72.91 61 LEU B CA 1
ATOM 1529 C C . LEU B 1 61 ? 18.936 -14.674 2.341 1.00 71.98 61 LEU B C 1
ATOM 1530 O O . LEU B 1 61 ? 18.970 -13.980 1.318 1.00 74.16 61 LEU B O 1
ATOM 1535 N N . VAL B 1 62 ? 17.874 -15.401 2.692 1.00 69.55 62 VAL B N 1
ATOM 1536 C CA . VAL B 1 62 ? 16.608 -15.324 1.951 1.00 68.78 62 VAL B CA 1
ATOM 1537 C C . VAL B 1 62 ? 16.006 -13.927 2.144 1.00 67.52 62 VAL B C 1
ATOM 1538 O O . VAL B 1 62 ? 15.565 -13.302 1.181 1.00 68.72 62 VAL B O 1
ATOM 1542 N N . ALA B 1 63 ? 16.015 -13.444 3.388 1.00 65.19 63 ALA B N 1
ATOM 1543 C CA . ALA B 1 63 ? 15.629 -12.067 3.707 1.00 64.10 63 ALA B CA 1
ATOM 1544 C C . ALA B 1 63 ? 16.462 -11.055 2.910 1.00 66.78 63 ALA B C 1
ATOM 1545 O O . ALA B 1 63 ? 15.902 -10.191 2.244 1.00 67.60 63 ALA B O 1
ATOM 1547 N N . GLU B 1 64 ? 17.789 -11.186 2.967 1.00 68.73 64 GLU B N 1
ATOM 1548 C CA . GLU B 1 64 ? 18.711 -10.332 2.200 1.00 72.23 64 GLU B CA 1
ATOM 1549 C C . GLU B 1 64 ? 18.340 -10.261 0.714 1.00 74.69 64 GLU B C 1
ATOM 1550 O O . GLU B 1 64 ? 18.239 -9.169 0.152 1.00 76.59 64 GLU B O 1
ATOM 1552 N N . LYS B 1 65 ? 18.131 -11.426 0.096 1.00 74.96 65 LYS B N 1
ATOM 1553 C CA . LYS B 1 65 ? 17.723 -11.506 -1.309 1.00 77.79 65 LYS B CA 1
ATOM 1554 C C . LYS B 1 65 ? 16.298 -10.986 -1.547 1.00 76.52 65 LYS B C 1
ATOM 1555 O O . LYS B 1 65 ? 15.987 -10.522 -2.639 1.00 79.65 65 LYS B O 1
ATOM 1557 N N . ASN B 1 66 ? 15.440 -11.066 -0.531 1.00 72.74 66 ASN B N 1
ATOM 1558 C CA . ASN B 1 66 ? 14.084 -10.516 -0.628 1.00 71.66 66 ASN B CA 1
ATOM 1559 C C . ASN B 1 66 ? 14.035 -8.980 -0.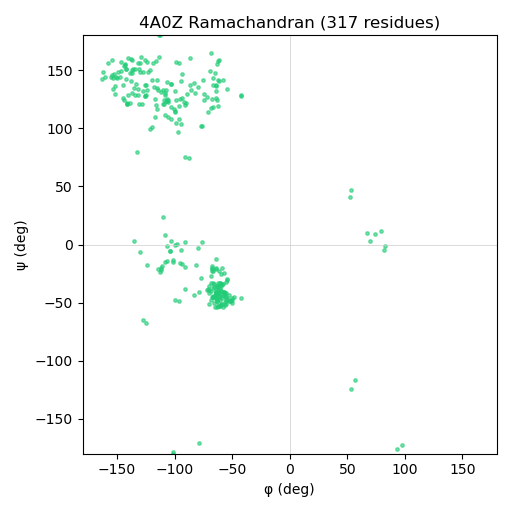603 1.00 72.47 66 ASN B C 1
ATOM 1560 O O . ASN B 1 66 ? 13.244 -8.379 -1.337 1.00 74.11 66 ASN B O 1
ATOM 1565 N N . TYR B 1 67 ? 14.874 -8.352 0.228 1.00 71.54 67 TYR B N 1
ATOM 1566 C CA . TYR B 1 67 ? 14.967 -6.881 0.262 1.00 72.43 67 TYR B CA 1
ATOM 1567 C C . TYR B 1 67 ? 15.479 -6.289 -1.059 1.00 77.50 67 TYR B C 1
ATOM 1568 O O . TYR B 1 67 ? 15.401 -5.077 -1.272 1.00 79.26 67 TYR B O 1
ATOM 1577 N N . ASP B 1 68 ? 15.997 -7.149 -1.937 1.00 80.18 68 ASP B N 1
ATOM 1578 C CA . ASP B 1 68 ? 16.451 -6.737 -3.261 1.00 85.57 68 ASP B CA 1
ATOM 1579 C C . ASP B 1 68 ? 15.320 -6.615 -4.278 1.00 87.55 68 ASP B C 1
ATOM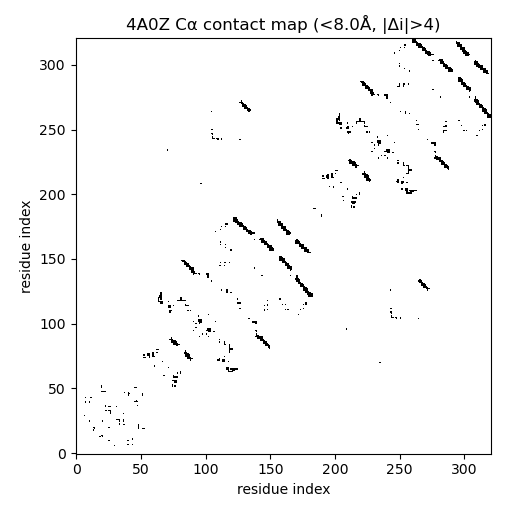 1580 O O . ASP B 1 68 ? 15.496 -6.001 -5.328 1.00 92.30 68 ASP B O 1
ATOM 1585 N N . GLN B 1 69 ? 14.170 -7.213 -3.982 1.00 84.34 69 GLN B N 1
ATOM 1586 C CA . GLN B 1 69 ? 13.030 -7.159 -4.901 1.00 86.38 69 GLN B CA 1
ATOM 1587 C C . GLN B 1 69 ? 11.955 -6.177 -4.429 1.00 84.31 69 GLN B C 1
ATOM 1588 O O . GLN B 1 69 ? 10.966 -5.940 -5.125 1.00 86.25 69 GLN B O 1
ATOM 1590 N N . ILE B 1 70 ? 12.152 -5.615 -3.238 1.00 80.72 70 ILE B N 1
ATOM 1591 C CA . ILE B 1 70 ? 11.276 -4.565 -2.726 1.00 78.69 70 ILE B CA 1
ATOM 1592 C C . ILE B 1 70 ? 11.912 -3.186 -2.962 1.00 81.51 70 ILE B C 1
ATOM 1593 O O . ILE B 1 70 ? 13.127 -3.081 -3.143 1.00 83.88 70 ILE B O 1
ATOM 1598 N N . SER B 1 71 ? 11.090 -2.141 -2.993 1.00 81.67 71 SER B N 1
ATOM 1599 C CA . SER B 1 71 ? 11.590 -0.785 -3.209 1.00 84.44 71 SER B CA 1
ATOM 1600 C C . SER B 1 71 ? 10.990 0.266 -2.264 1.00 81.47 71 SER B C 1
ATOM 1601 O O . SER B 1 71 ? 11.306 1.450 -2.375 1.00 84.04 71 SER B O 1
ATOM 1604 N N . SER B 1 72 ? 10.141 -0.159 -1.329 1.00 76.04 72 SER B N 1
ATOM 1605 C CA . SER B 1 72 ? 9.361 0.794 -0.538 1.00 73.22 72 SER B CA 1
ATOM 1606 C C . SER B 1 72 ? 9.949 0.998 0.858 1.00 69.63 72 SER B C 1
ATOM 1607 O O . SER B 1 72 ? 9.581 1.945 1.568 1.00 68.65 72 SER B O 1
ATOM 1610 N N . ILE B 1 73 ? 10.846 0.095 1.248 1.00 67.78 73 ILE B N 1
ATOM 1611 C CA . ILE B 1 73 ? 11.417 0.064 2.597 1.00 64.37 73 ILE B CA 1
ATOM 1612 C C . ILE B 1 73 ? 12.751 -0.684 2.541 1.00 65.63 73 ILE B C 1
ATOM 1613 O O . ILE B 1 73 ? 12.963 -1.491 1.645 1.00 67.33 73 ILE B O 1
ATOM 1618 N N . GLU B 1 74 ? 13.633 -0.412 3.501 1.00 65.21 74 GLU B N 1
ATOM 1619 C CA . GLU B 1 74 ? 14.968 -0.996 3.531 1.00 67.35 74 GLU B CA 1
ATOM 1620 C C . GLU B 1 74 ? 15.119 -1.932 4.716 1.00 64.30 74 GLU B C 1
ATOM 1621 O O . GLU B 1 74 ? 14.355 -1.853 5.676 1.00 61.82 74 GLU B O 1
ATOM 1627 N N . GLU B 1 75 ? 16.118 -2.809 4.642 1.00 65.50 75 GLU B N 1
ATOM 1628 C CA . GLU B 1 75 ? 16.370 -3.829 5.669 1.00 63.31 75 GLU B CA 1
ATOM 1629 C C . GLU B 1 75 ? 16.406 -3.263 7.091 1.00 61.48 75 GLU B C 1
ATOM 1630 O O . GLU B 1 75 ? 15.762 -3.801 7.996 1.00 59.05 75 GLU B O 1
ATOM 1636 N N . GLN B 1 76 ? 17.143 -2.165 7.268 1.00 63.37 76 GLN B N 1
ATOM 1637 C CA . GLN B 1 76 ? 17.338 -1.524 8.576 1.00 62.15 76 GLN B CA 1
ATOM 1638 C C . GLN B 1 76 ? 16.050 -0.964 9.173 1.00 58.84 76 GLN B C 1
ATOM 1639 O O . GLN B 1 76 ? 15.955 -0.754 10.391 1.00 57.98 76 GLN B O 1
ATOM 1641 N N . GLU B 1 77 ? 15.058 -0.728 8.322 1.00 57.21 77 GLU B N 1
ATOM 1642 C CA . GLU B 1 77 ? 13.801 -0.140 8.771 1.00 54.58 77 GLU B CA 1
ATOM 1643 C C . GLU B 1 77 ? 12.663 -1.171 8.863 1.00 51.71 77 GLU B C 1
ATOM 1644 O O . GLU B 1 77 ? 11.591 -0.861 9.345 1.00 50.04 77 GLU B O 1
ATOM 1650 N N . PHE B 1 78 ? 12.926 -2.397 8.419 1.00 51.93 78 PHE B N 1
ATOM 1651 C CA . PHE B 1 78 ? 11.932 -3.474 8.386 1.00 50.01 78 PHE B CA 1
ATOM 1652 C C . PHE B 1 78 ? 11.955 -4.234 9.701 1.00 48.46 78 PHE B C 1
ATOM 1653 O O . PHE B 1 78 ? 13.023 -4.644 10.157 1.00 48.86 78 PHE B O 1
ATOM 1661 N N . ILE B 1 79 ? 10.781 -4.420 10.310 1.00 46.52 79 ILE B N 1
ATOM 1662 C CA . ILE B 1 79 ? 10.667 -5.139 11.576 1.00 46.17 79 ILE B CA 1
ATOM 1663 C C . ILE B 1 79 ? 10.405 -6.614 11.285 1.00 47.00 79 ILE B C 1
ATOM 1664 O O . ILE B 1 79 ? 9.430 -6.953 10.619 1.00 46.15 79 ILE B O 1
ATOM 1669 N N . GLY B 1 80 ? 11.285 -7.476 11.793 1.00 35.63 80 GLY B N 1
ATOM 1670 C CA . GLY B 1 80 ? 11.282 -8.904 11.450 1.00 38.23 80 GLY B CA 1
ATOM 1671 C C . GLY B 1 80 ? 12.191 -9.263 10.299 1.00 42.63 80 GLY B C 1
ATOM 1672 O O . GLY B 1 80 ? 12.926 -8.417 9.790 1.00 44.71 80 GLY B O 1
ATOM 1673 N N . ASP B 1 81 ? 12.150 -10.533 9.893 1.00 44.59 81 ASP B N 1
ATOM 1674 C CA . ASP B 1 81 ? 12.862 -11.005 8.720 1.00 48.14 81 ASP B CA 1
ATOM 1675 C C . ASP B 1 81 ? 11.893 -11.339 7.585 1.00 47.55 81 ASP B C 1
ATOM 1676 O O . ASP B 1 81 ? 10.987 -12.149 7.755 1.00 45.93 81 ASP B O 1
ATOM 1681 N N . LEU B 1 82 ? 12.097 -10.717 6.426 1.00 48.79 82 LEU B N 1
ATOM 1682 C CA . LEU B 1 82 ? 11.236 -10.933 5.264 1.00 49.17 82 LEU B CA 1
ATOM 1683 C C . LEU B 1 82 ? 11.557 -12.282 4.605 1.00 52.06 82 LEU B C 1
ATOM 1684 O O . LEU B 1 82 ? 12.544 -12.405 3.892 1.00 55.52 82 LEU B O 1
ATOM 1689 N N . ILE B 1 83 ? 10.722 -13.288 4.862 1.00 51.26 83 ILE B N 1
ATOM 1690 C CA . ILE B 1 83 ? 10.980 -14.663 4.423 1.00 53.97 83 ILE B CA 1
ATOM 1691 C C . ILE B 1 83 ? 10.294 -15.031 3.103 1.00 55.40 83 ILE B C 1
ATOM 1692 O O . ILE B 1 83 ? 10.644 -16.027 2.467 1.00 57.83 83 ILE B O 1
ATOM 1697 N N . GLN B 1 84 ? 9.321 -14.222 2.698 1.00 53.15 84 GLN B N 1
ATOM 1698 C CA . GLN B 1 84 ? 8.680 -14.375 1.401 1.00 54.73 84 GLN B CA 1
ATOM 1699 C C . GLN B 1 84 ? 8.181 -13.025 0.947 1.00 52.45 84 GLN B C 1
ATOM 1700 O O . GLN B 1 84 ? 7.616 -12.271 1.731 1.00 49.20 84 GLN B O 1
ATOM 1706 N N . VAL B 1 85 ? 8.397 -12.717 -0.323 1.00 54.26 85 VAL B N 1
ATOM 1707 C CA . VAL B 1 85 ? 7.790 -11.539 -0.909 1.00 53.06 85 VAL B CA 1
ATOM 1708 C C . VAL B 1 85 ? 7.406 -11.834 -2.363 1.00 55.84 85 VAL B C 1
ATOM 1709 O O . VAL B 1 85 ? 8.222 -12.286 -3.153 1.00 58.40 85 VAL B O 1
ATOM 1713 N N . ASN B 1 86 ? 6.129 -11.624 -2.661 1.00 55.04 86 ASN B N 1
ATOM 1714 C CA . ASN B 1 86 ? 5.575 -11.686 -4.005 1.00 57.50 86 ASN B CA 1
ATOM 1715 C C . ASN B 1 86 ? 4.983 -10.295 -4.204 1.00 55.41 86 ASN B C 1
ATOM 1716 O O . ASN B 1 86 ? 3.894 -10.012 -3.697 1.00 53.03 86 ASN B O 1
ATOM 1721 N N . PRO B 1 87 ? 5.716 -9.408 -4.900 1.00 56.24 87 PRO B N 1
ATOM 1722 C CA . PRO B 1 87 ? 5.318 -7.999 -4.893 1.00 54.24 87 PRO B CA 1
ATOM 1723 C C . PRO B 1 87 ? 3.873 -7.774 -5.320 1.00 53.64 87 PRO B C 1
ATOM 1724 O O . PRO B 1 87 ? 3.406 -8.380 -6.287 1.00 55.92 87 PRO B O 1
ATOM 1728 N N . ASN B 1 88 ? 3.174 -6.937 -4.550 1.00 50.46 88 ASN B N 1
ATOM 1729 C CA . ASN B 1 88 ? 1.770 -6.585 -4.805 1.00 50.22 88 ASN B CA 1
ATOM 1730 C C . ASN B 1 88 ? 0.782 -7.744 -4.622 1.00 50.12 88 ASN B C 1
ATOM 1731 O O . ASN B 1 88 ? -0.391 -7.615 -4.980 1.00 51.15 88 ASN B O 1
ATOM 1736 N N . VAL B 1 89 ? 1.253 -8.858 -4.060 1.00 49.29 89 VAL B N 1
ATOM 1737 C CA . VAL B 1 89 ? 0.415 -10.046 -3.870 1.00 49.53 89 VAL B CA 1
ATOM 1738 C C . VAL B 1 89 ? 0.439 -10.547 -2.428 1.00 47.25 89 VAL B C 1
ATOM 1739 O O . VAL B 1 89 ? -0.573 -10.526 -1.745 1.00 45.76 89 VAL B O 1
ATOM 1743 N N . LYS B 1 90 ? 1.595 -11.003 -1.971 1.00 47.00 90 LYS B N 1
ATOM 1744 C CA . LYS B 1 90 ? 1.688 -11.622 -0.654 1.00 45.35 90 LYS B CA 1
ATOM 1745 C C . LYS B 1 90 ? 3.108 -11.499 -0.137 1.00 44.66 90 LYS B C 1
ATOM 1746 O O . LYS B 1 90 ? 4.071 -11.609 -0.899 1.00 46.53 90 LYS B O 1
ATOM 1752 N N . ALA B 1 91 ? 3.239 -11.299 1.165 1.00 41.88 91 ALA B N 1
ATOM 1753 C CA . ALA B 1 91 ? 4.547 -11.382 1.783 1.00 42.03 91 ALA B CA 1
ATOM 1754 C C . ALA B 1 91 ? 4.429 -12.009 3.148 1.00 40.42 91 ALA B C 1
ATOM 1755 O O . ALA B 1 91 ? 3.371 -11.953 3.784 1.00 39.55 91 ALA B O 1
ATOM 1757 N N . GLN B 1 92 ? 5.515 -12.609 3.602 1.00 41.47 92 GLN B N 1
ATOM 1758 C CA . GLN B 1 92 ? 5.568 -13.132 4.977 1.00 41.04 92 GLN B CA 1
ATOM 1759 C C . GLN B 1 92 ? 6.831 -12.689 5.693 1.00 40.60 92 GLN B C 1
ATOM 1760 O O . GLN B 1 92 ? 7.877 -12.472 5.069 1.00 42.52 92 GLN B O 1
ATOM 1766 N N . SER B 1 93 ? 6.729 -12.573 7.009 1.00 38.47 93 SER B N 1
ATOM 1767 C CA . SER B 1 93 ? 7.877 -12.244 7.836 1.00 38.57 93 SER B CA 1
ATOM 1768 C C . SER B 1 93 ? 7.784 -13.008 9.144 1.00 38.22 93 SER B C 1
ATOM 1769 O O . SER B 1 93 ? 6.689 -13.421 9.564 1.00 36.08 93 SER B O 1
ATOM 1772 N N . ILE B 1 94 ? 8.938 -13.218 9.767 1.00 39.04 94 ILE B N 1
ATOM 1773 C CA . ILE B 1 94 ? 8.975 -13.803 11.092 1.00 39.12 94 ILE B CA 1
ATOM 1774 C C . ILE B 1 94 ? 9.672 -12.861 12.065 1.00 37.84 94 ILE B C 1
ATOM 1775 O O . ILE B 1 94 ? 10.563 -12.103 11.674 1.00 39.32 94 ILE B O 1
ATOM 1780 N N . LEU B 1 95 ? 9.275 -12.912 13.331 1.00 36.28 95 LEU B N 1
ATOM 1781 C CA . LEU B 1 95 ? 9.856 -12.034 14.322 1.00 35.42 95 LEU B CA 1
ATOM 1782 C C . LEU B 1 95 ? 10.017 -12.804 15.610 1.00 36.74 95 LEU B C 1
ATOM 1783 O O . LEU B 1 95 ? 9.021 -13.300 16.165 1.00 35.63 95 LEU B O 1
ATOM 1788 N N . ASP B 1 96 ? 11.260 -12.897 16.086 1.00 38.61 96 ASP B N 1
ATOM 1789 C CA . ASP B 1 96 ? 11.545 -13.436 17.417 1.00 40.63 96 ASP B CA 1
ATOM 1790 C C . ASP B 1 96 ? 11.156 -12.412 18.459 1.00 37.95 96 ASP B C 1
ATOM 1791 O O . ASP B 1 96 ? 11.534 -11.240 18.346 1.00 37.16 96 ASP B O 1
ATOM 1796 N N . ILE B 1 97 ? 10.374 -12.839 19.452 1.00 36.74 97 ILE B N 1
ATOM 1797 C CA . ILE B 1 97 ? 9.944 -11.959 20.540 1.00 34.16 97 ILE B CA 1
ATOM 1798 C C . ILE B 1 97 ? 10.897 -12.089 21.730 1.00 36.20 97 ILE B C 1
ATOM 1799 O O . ILE B 1 97 ? 10.872 -13.088 22.472 1.00 38.00 97 ILE B O 1
ATOM 1804 N N . THR B 1 98 ? 11.765 -11.093 21.888 1.00 35.64 98 THR B N 1
ATOM 1805 C CA . THR B 1 98 ? 12.776 -11.146 22.941 1.00 37.65 98 THR B CA 1
ATOM 1806 C C . THR B 1 98 ? 12.284 -10.252 24.083 1.00 35.99 98 THR B C 1
ATOM 1807 O O . THR B 1 98 ? 11.188 -9.678 23.996 1.00 32.95 98 THR B O 1
ATOM 1811 N N . SER B 1 99 ? 13.079 -10.138 25.146 1.00 38.08 99 SER B N 1
ATOM 1812 C CA . SER B 1 99 ? 12.673 -9.346 26.316 1.00 37.33 99 SER B CA 1
ATOM 1813 C C . SER B 1 99 ? 12.524 -7.863 25.988 1.00 35.29 99 SER B C 1
ATOM 1814 O O . SER B 1 99 ? 11.827 -7.138 26.714 1.00 34.05 99 SER B O 1
ATOM 1817 N N . ASP B 1 100 ? 13.147 -7.426 24.884 1.00 34.91 100 ASP B N 1
ATOM 1818 C CA . ASP B 1 100 ? 13.012 -6.044 24.411 1.00 33.50 100 ASP B CA 1
ATOM 1819 C C . ASP B 1 100 ? 11.601 -5.735 23.930 1.00 30.80 100 ASP B C 1
ATOM 1820 O O . ASP B 1 100 ? 11.211 -4.576 23.824 1.00 29.55 100 ASP B O 1
ATOM 1825 N N . SER B 1 101 ? 10.848 -6.781 23.601 1.00 30.64 101 SER B N 1
ATOM 1826 C CA . SER B 1 101 ? 9.533 -6.610 22.991 1.00 27.89 101 SER B CA 1
ATOM 1827 C C . SER B 1 101 ? 8.355 -6.947 23.920 1.00 27.34 101 SER B C 1
ATOM 1828 O O . SER B 1 101 ? 7.209 -6.963 23.467 1.00 25.41 101 SER B O 1
ATOM 1831 N N . VAL B 1 102 ? 8.624 -7.192 25.202 1.00 28.67 102 VAL B N 1
ATOM 1832 C CA . VAL B 1 102 ? 7.563 -7.588 26.134 1.00 28.78 102 VAL B CA 1
ATOM 1833 C C . VAL B 1 102 ? 7.447 -6.682 27.353 1.00 29.55 102 VAL B C 1
ATOM 1834 O O . VAL B 1 102 ? 8.413 -6.004 27.733 1.00 29.99 102 VAL B O 1
ATOM 1838 N N . PHE B 1 103 ? 6.252 -6.684 27.964 1.00 28.65 103 PHE B N 1
ATOM 1839 C CA . PHE B 1 103 ? 6.097 -6.298 29.365 1.00 29.69 103 PHE B CA 1
ATOM 1840 C C . PHE B 1 103 ? 6.881 -7.270 30.253 1.00 33.14 103 PHE B C 1
ATOM 1841 O O . PHE B 1 103 ? 6.583 -8.482 30.294 1.00 33.27 103 PHE B O 1
ATOM 1849 N N . HIS B 1 104 ? 7.852 -6.740 30.999 1.00 35.25 104 HIS B N 1
ATOM 1850 C CA . HIS B 1 104 ? 8.776 -7.587 31.748 1.00 39.66 104 HIS B CA 1
ATOM 1851 C C . HIS B 1 104 ? 8.088 -8.365 32.879 1.00 40.83 104 HIS B C 1
ATOM 1852 O O . HIS B 1 104 ? 8.463 -9.497 33.157 1.00 42.21 104 HIS B O 1
ATOM 1859 N N . LYS B 1 105 ? 7.066 -7.776 33.499 1.00 39.84 105 LYS B N 1
ATOM 1860 C CA . LYS B 1 105 ? 6.331 -8.462 34.581 1.00 41.99 105 LYS B CA 1
ATOM 1861 C C . LYS B 1 105 ? 5.552 -9.692 34.103 1.00 41.38 105 LYS B C 1
ATOM 1862 O O . LYS B 1 105 ? 5.479 -10.680 34.819 1.00 43.40 105 LYS B O 1
ATOM 1866 N N . THR B 1 106 ? 4.972 -9.620 32.902 1.00 38.33 106 THR B N 1
ATOM 1867 C CA . THR B 1 106 ? 4.057 -10.673 32.417 1.00 37.97 106 THR B CA 1
ATOM 1868 C C . THR B 1 106 ? 4.598 -11.480 31.245 1.00 38.11 106 THR B C 1
ATOM 1869 O O . THR B 1 106 ? 4.123 -12.591 30.973 1.00 39.45 106 THR B O 1
ATOM 1873 N N . GLY B 1 107 ? 5.579 -10.919 30.545 1.00 36.06 107 GLY B N 1
ATOM 1874 C CA . GLY B 1 107 ? 6.155 -11.569 29.388 1.00 35.05 107 GLY B CA 1
ATOM 1875 C C . GLY B 1 107 ? 5.277 -11.411 28.172 1.00 31.70 107 GLY B C 1
ATOM 1876 O O . GLY B 1 107 ? 5.491 -12.081 27.170 1.00 32.39 107 GLY B O 1
ATOM 1877 N N . ILE B 1 108 ? 4.277 -10.534 28.245 1.00 28.83 108 ILE B N 1
ATOM 1878 C CA . ILE B 1 108 ? 3.357 -10.334 27.110 1.00 26.94 108 ILE B CA 1
ATOM 1879 C C . ILE B 1 108 ? 3.936 -9.322 26.144 1.00 24.73 108 ILE B C 1
ATOM 1880 O O . ILE B 1 108 ? 4.376 -8.264 26.575 1.00 24.44 108 ILE B O 1
ATOM 1885 N N . ALA B 1 109 ? 3.915 -9.645 24.843 1.00 23.87 109 ALA B N 1
ATOM 1886 C CA . ALA B 1 109 ? 4.428 -8.752 23.817 1.00 23.93 109 ALA B CA 1
ATOM 1887 C C . ALA B 1 109 ? 3.635 -7.472 23.724 1.00 23.33 109 ALA B C 1
ATOM 1888 O O . ALA B 1 109 ? 2.389 -7.478 23.761 1.00 23.40 109 ALA B O 1
ATOM 1890 N N . ARG B 1 110 ? 4.364 -6.366 23.591 1.00 23.73 110 ARG B N 1
ATOM 1891 C CA . ARG B 1 110 ? 3.761 -5.052 23.422 1.00 22.25 110 ARG B CA 1
ATOM 1892 C C . ARG B 1 110 ? 2.988 -5.001 22.109 1.00 21.38 110 ARG B C 1
ATOM 1893 O O . ARG B 1 110 ? 3.460 -5.498 21.074 1.00 21.57 110 ARG B O 1
ATOM 1901 N N . GLY B 1 111 ? 1.780 -4.418 22.136 1.00 21.39 111 GLY B N 1
ATOM 1902 C CA . GLY B 1 111 ? 0.990 -4.354 20.926 1.00 21.15 111 GLY B CA 1
ATOM 1903 C C . GLY B 1 111 ? 1.643 -3.623 19.774 1.00 20.61 111 GLY B C 1
ATOM 1904 O O . GLY B 1 111 ? 1.459 -3.998 18.612 1.00 20.74 111 GLY B O 1
ATOM 1905 N N . HIS B 1 112 ? 2.428 -2.579 20.071 1.00 21.41 112 HIS B N 1
ATOM 1906 C CA . HIS B 1 112 ? 3.107 -1.856 18.989 1.00 21.23 112 HIS B CA 1
ATOM 1907 C C . HIS B 1 112 ? 4.174 -2.686 18.301 1.00 22.52 112 HIS B C 1
ATOM 1908 O O . HIS B 1 112 ? 4.492 -2.417 17.154 1.00 21.08 112 HIS B O 1
ATOM 1915 N N . VAL B 1 113 ? 4.712 -3.707 18.972 1.00 22.04 113 VAL B N 1
ATOM 1916 C CA . VAL B 1 113 ? 5.665 -4.611 18.292 1.00 23.51 113 VAL B CA 1
ATOM 1917 C C . VAL B 1 113 ? 4.971 -5.465 17.210 1.00 23.83 113 VAL B C 1
ATOM 1918 O O . VAL B 1 113 ? 5.432 -5.540 16.063 1.00 24.81 113 VAL B O 1
ATOM 1922 N N . LEU B 1 114 ? 3.838 -6.068 17.568 1.00 23.54 114 LEU B N 1
ATOM 1923 C CA . LEU B 1 114 ? 3.078 -6.890 16.631 1.00 24.19 114 LEU B CA 1
ATOM 1924 C C . LEU B 1 114 ? 2.580 -5.981 15.494 1.00 23.48 114 LEU B C 1
ATOM 1925 O O . LEU B 1 114 ? 2.668 -6.343 14.317 1.00 23.61 114 LEU B O 1
ATOM 1930 N N . PHE B 1 115 ? 2.137 -4.777 15.853 1.00 22.16 115 PHE B N 1
ATOM 1931 C CA . PHE B 1 115 ? 1.700 -3.828 14.845 1.00 22.52 115 PHE B CA 1
ATOM 1932 C C . PHE B 1 115 ? 2.872 -3.441 13.955 1.00 23.21 115 PHE B C 1
ATOM 1933 O O . PHE B 1 115 ? 2.728 -3.386 12.744 1.00 22.61 115 PHE B O 1
ATOM 1941 N N . ALA B 1 116 ? 4.036 -3.153 14.551 1.00 23.23 116 ALA B N 1
ATOM 1942 C CA . ALA B 1 116 ? 5.219 -2.808 13.713 1.00 24.59 116 ALA B CA 1
ATOM 1943 C C . ALA B 1 116 ? 5.582 -3.887 12.674 1.00 25.89 116 ALA B C 1
ATOM 1944 O O . ALA B 1 116 ? 5.938 -3.589 11.512 1.00 26.63 116 ALA B O 1
ATOM 1946 N N . GLN B 1 117 ? 5.509 -5.148 13.088 1.00 25.50 117 GLN B N 1
ATOM 1947 C CA . GLN B 1 117 ? 5.758 -6.246 12.153 1.00 26.97 117 GLN B CA 1
ATOM 1948 C C . GLN B 1 117 ? 4.766 -6.189 10.982 1.00 26.98 117 GLN B C 1
ATOM 1949 O O . GLN B 1 117 ? 5.159 -6.192 9.817 1.00 28.29 117 GLN B O 1
ATOM 1955 N N . ALA B 1 118 ? 3.480 -6.114 11.316 1.00 26.51 118 ALA B N 1
ATOM 1956 C CA . ALA B 1 118 ? 2.402 -6.157 10.343 1.00 26.12 118 ALA B CA 1
ATOM 1957 C C . ALA B 1 118 ? 2.499 -4.959 9.428 1.00 26.37 118 ALA B C 1
ATOM 1958 O O . ALA B 1 118 ? 2.384 -5.092 8.223 1.00 26.85 118 ALA B O 1
ATOM 1960 N N . ASN B 1 119 ? 2.778 -3.792 10.014 1.00 26.03 119 ASN B N 1
ATOM 1961 C CA . ASN B 1 119 ? 2.832 -2.539 9.254 1.00 27.44 119 ASN B CA 1
ATOM 1962 C C . ASN B 1 119 ? 4.002 -2.533 8.238 1.00 29.66 119 ASN B C 1
ATOM 1963 O O . ASN B 1 119 ? 3.806 -2.267 7.038 1.00 31.11 119 ASN B O 1
ATOM 1968 N N . SER B 1 120 ? 5.214 -2.864 8.705 1.00 30.63 120 SER B N 1
ATOM 1969 C CA . SER B 1 120 ? 6.397 -2.991 7.817 1.00 32.56 120 SER B CA 1
ATOM 1970 C C . SER B 1 120 ? 6.168 -3.969 6.691 1.00 32.99 120 SER B C 1
ATOM 1971 O O . SER B 1 120 ? 6.640 -3.756 5.566 1.00 33.75 120 SER B O 1
ATOM 1974 N N . LEU B 1 121 ? 5.522 -5.090 7.028 1.00 31.76 121 LEU B N 1
ATOM 1975 C CA . LEU B 1 121 ? 5.255 -6.132 6.041 1.00 33.35 121 LEU B CA 1
ATOM 1976 C C . LEU B 1 121 ? 4.363 -5.575 4.925 1.00 33.52 121 LEU B C 1
ATOM 1977 O O . LEU B 1 121 ? 4.636 -5.822 3.756 1.00 35.99 121 LEU B O 1
ATOM 1982 N N . CYS B 1 122 ? 3.317 -4.823 5.281 1.00 31.67 122 CYS B N 1
ATOM 1983 C CA . CYS B 1 122 ? 2.437 -4.210 4.267 1.00 33.74 122 CYS B CA 1
ATOM 1984 C C . CYS 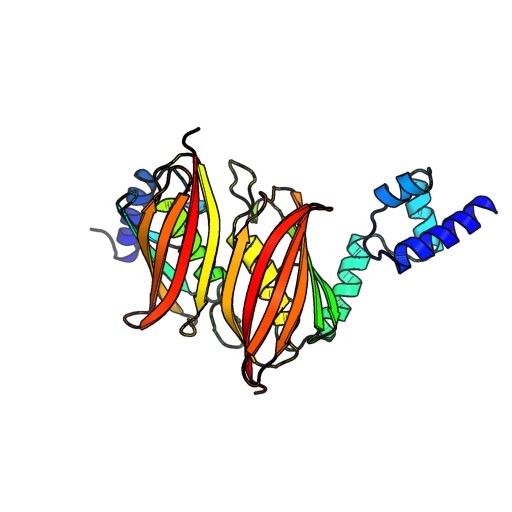B 1 122 ? 3.170 -3.226 3.356 1.00 35.30 122 CYS B C 1
ATOM 1985 O O . CYS B 1 122 ? 2.921 -3.180 2.146 1.00 37.72 122 CYS B O 1
ATOM 1988 N N . VAL B 1 123 ? 4.047 -2.415 3.944 1.00 34.83 123 VAL B N 1
ATOM 1989 C CA . VAL B 1 123 ? 4.868 -1.499 3.166 1.00 36.39 123 VAL B CA 1
ATOM 1990 C C . VAL B 1 123 ? 5.724 -2.266 2.159 1.00 38.86 123 VAL B C 1
ATOM 1991 O O . VAL B 1 123 ? 5.714 -1.956 0.966 1.00 40.55 123 VAL B O 1
ATOM 1995 N N . ALA B 1 124 ? 6.442 -3.273 2.653 1.00 39.04 124 ALA B N 1
ATOM 1996 C CA . ALA B 1 124 ? 7.386 -4.040 1.843 1.00 41.64 124 ALA B CA 1
ATOM 1997 C C . ALA B 1 124 ? 6.699 -4.743 0.673 1.00 43.44 124 ALA B C 1
ATOM 1998 O O . ALA B 1 124 ? 7.285 -4.903 -0.384 1.00 45.21 124 ALA B O 1
ATOM 2000 N N . LEU B 1 125 ? 5.453 -5.152 0.904 1.00 41.99 125 LEU B N 1
ATOM 2001 C CA . LEU B 1 125 ? 4.619 -5.843 -0.070 1.00 43.24 125 LEU B CA 1
ATOM 2002 C C . LEU B 1 125 ? 4.338 -5.038 -1.341 1.00 44.71 125 LEU B C 1
ATOM 2003 O O . LEU B 1 125 ? 4.284 -5.599 -2.431 1.00 47.75 125 LEU B O 1
ATOM 2008 N N . ILE B 1 126 ? 4.159 -3.727 -1.192 1.00 43.50 126 ILE B N 1
ATOM 2009 C CA . ILE B 1 126 ? 3.728 -2.878 -2.290 1.00 45.29 126 ILE B CA 1
ATOM 2010 C C . ILE B 1 126 ? 4.912 -2.302 -3.062 1.00 47.87 126 ILE B C 1
ATOM 2011 O O . ILE B 1 126 ? 5.753 -1.590 -2.496 1.00 47.19 126 ILE B O 1
ATOM 2016 N N . LYS B 1 127 ? 4.952 -2.631 -4.352 1.00 50.99 127 LYS B N 1
ATOM 2017 C CA . LYS B 1 127 ? 6.026 -2.247 -5.254 1.00 53.89 127 LYS B CA 1
ATOM 2018 C C . LYS B 1 127 ? 5.723 -0.879 -5.861 1.00 55.18 127 LYS B C 1
ATOM 2019 O O . LYS B 1 127 ? 5.328 -0.756 -7.025 1.00 57.23 127 LYS B O 1
ATOM 2022 N N . GLN B 1 128 ? 5.889 0.139 -5.025 1.00 53.66 128 GLN B N 1
ATOM 2023 C CA . GLN B 1 128 ? 5.729 1.523 -5.421 1.00 55.40 128 GLN B CA 1
ATOM 2024 C C . GLN B 1 128 ? 6.798 2.360 -4.702 1.00 55.55 128 GLN B C 1
ATOM 2025 O O . GLN B 1 128 ? 7.228 1.990 -3.599 1.00 53.58 128 GLN B O 1
ATOM 2031 N N . PRO B 1 129 ? 7.230 3.483 -5.316 1.00 58.42 129 PRO B N 1
ATOM 2032 C CA . PRO B 1 129 ? 8.194 4.382 -4.670 1.00 58.80 129 PRO B CA 1
ATOM 2033 C C . PRO B 1 129 ? 7.687 4.895 -3.324 1.00 55.50 129 PRO B C 1
ATOM 2034 O O . PRO B 1 129 ? 8.375 4.752 -2.314 1.00 54.72 129 PRO B O 1
ATOM 2038 N N . THR B 1 130 ? 6.491 5.482 -3.315 1.00 54.48 130 THR B N 1
ATOM 2039 C CA . THR B 1 130 ? 5.895 6.013 -2.089 1.00 50.93 130 THR B CA 1
ATOM 2040 C C . THR B 1 130 ? 4.756 5.118 -1.614 1.00 48.01 130 THR B C 1
ATOM 2041 O O . THR B 1 130 ? 3.824 4.840 -2.372 1.00 49.08 130 THR B O 1
ATOM 2045 N N . VAL B 1 131 ? 4.851 4.670 -0.362 1.00 44.99 131 VAL B N 1
ATOM 2046 C CA . VAL B 1 131 ? 3.847 3.818 0.271 1.00 42.12 131 VAL B CA 1
ATOM 2047 C C . VAL B 1 131 ? 3.732 4.293 1.694 1.00 39.87 131 VAL B C 1
ATOM 2048 O O . VAL B 1 131 ? 4.724 4.276 2.437 1.00 39.89 131 VAL B O 1
ATOM 2052 N N . LEU B 1 132 ? 2.530 4.714 2.087 1.00 38.08 132 LEU B N 1
ATOM 2053 C CA . LEU B 1 132 ? 2.312 5.153 3.467 1.00 35.06 132 LEU B CA 1
ATOM 2054 C C . LEU B 1 132 ? 1.042 4.548 4.071 1.00 33.21 132 LEU B C 1
ATOM 2055 O O . LEU B 1 132 ? 0.004 4.505 3.423 1.00 33.29 132 LEU B O 1
ATOM 2060 N N . THR B 1 133 ? 1.106 4.112 5.330 1.00 30.78 133 THR B N 1
ATOM 2061 C CA . THR B 1 133 ? -0.096 3.593 5.960 1.00 29.87 133 THR B CA 1
ATOM 2062 C C . THR B 1 133 ? -1.095 4.735 6.146 1.00 30.12 133 THR B C 1
ATOM 2063 O O . THR B 1 133 ? -0.776 5.772 6.732 1.00 29.66 133 THR B O 1
ATOM 2067 N N . HIS B 1 134 ? -2.303 4.545 5.629 1.00 30.43 134 HIS B N 1
ATOM 2068 C CA . HIS B 1 134 ? -3.332 5.575 5.768 1.00 31.91 134 HIS B CA 1
ATOM 2069 C C . HIS B 1 134 ? -4.285 5.239 6.905 1.00 31.01 134 HIS B C 1
ATOM 2070 O O . HIS B 1 134 ? -4.579 6.088 7.740 1.00 30.87 134 HIS B O 1
ATOM 2077 N N . GLU B 1 135 ? -4.759 3.993 6.928 1.00 30.58 135 GLU B N 1
ATOM 2078 C CA . GLU B 1 135 ? -5.670 3.540 7.961 1.00 31.42 135 GLU B CA 1
ATOM 2079 C C . GLU B 1 135 ? -5.344 2.116 8.339 1.00 29.52 135 GLU B C 1
ATOM 2080 O O . GLU B 1 135 ? -4.851 1.353 7.517 1.00 30.39 135 GLU B O 1
ATOM 2086 N N . SER B 1 136 ? -5.627 1.743 9.578 1.00 28.28 136 SER B N 1
ATOM 2087 C CA . SER B 1 136 ? -5.505 0.344 9.959 1.00 28.26 136 SER B CA 1
ATOM 2088 C C . SER B 1 136 ? -6.488 -0.023 11.073 1.00 28.43 136 SER B C 1
ATOM 2089 O O . SER B 1 136 ? -6.769 0.778 11.965 1.00 28.92 136 SER B O 1
ATOM 2092 N N . SER B 1 137 ? -7.001 -1.242 10.996 1.00 28.53 137 SER B N 1
ATOM 2093 C CA . SER B 1 137 ? -7.925 -1.760 11.973 1.00 29.20 137 SER B CA 1
ATOM 2094 C C . SER B 1 137 ? -7.401 -3.139 12.364 1.00 27.02 137 SER B C 1
ATOM 2095 O O . SER B 1 137 ? -7.248 -4.025 11.516 1.00 28.06 137 SER B O 1
ATOM 2098 N N . ILE B 1 138 ? -7.122 -3.297 13.648 1.00 24.79 138 ILE B N 1
ATOM 2099 C CA . ILE B 1 138 ? -6.387 -4.470 14.129 1.00 24.14 138 ILE B CA 1
ATOM 2100 C C . ILE B 1 138 ? -7.053 -5.119 15.337 1.00 24.80 138 ILE B C 1
ATOM 2101 O O . ILE B 1 138 ? -7.783 -4.463 16.077 1.00 24.54 138 ILE B O 1
ATOM 2106 N N . GLN B 1 139 ? -6.766 -6.406 15.539 1.00 24.83 139 GLN B N 1
ATOM 2107 C CA . GLN B 1 139 ? -7.321 -7.154 16.650 1.00 26.13 139 GLN B CA 1
ATOM 2108 C C . GLN B 1 139 ? -6.229 -8.020 17.265 1.00 25.52 139 GLN B C 1
ATOM 2109 O O . GLN B 1 139 ? -5.526 -8.741 16.552 1.00 25.63 139 GLN B O 1
ATOM 2115 N N . PHE B 1 140 ? -6.097 -7.936 18.582 1.00 24.43 140 PHE B N 1
ATOM 2116 C CA . PHE B 1 140 ? -5.148 -8.752 19.321 1.00 24.51 140 PHE B CA 1
ATOM 2117 C C . PHE B 1 140 ? -5.940 -9.927 19.890 1.00 25.72 140 PHE B C 1
ATOM 2118 O O . PHE B 1 140 ? -6.676 -9.793 20.885 1.00 26.29 140 PHE B O 1
ATOM 2126 N N . ILE B 1 141 ? -5.772 -11.088 19.271 1.00 27.11 141 ILE B N 1
ATOM 2127 C CA . ILE B 1 141 ? -6.663 -12.238 19.505 1.00 30.05 141 ILE B CA 1
ATOM 2128 C C . ILE B 1 141 ? -6.125 -13.113 20.636 1.00 31.73 141 ILE B C 1
ATOM 2129 O O . ILE B 1 141 ? -6.894 -13.618 21.470 1.00 33.25 141 ILE B O 1
ATOM 2134 N N . GLU B 1 142 ? -4.800 -13.275 20.677 1.00 30.81 142 GLU B N 1
ATOM 2135 C CA . GLU B 1 142 ? -4.148 -14.055 21.730 1.00 32.24 142 GLU B CA 1
ATOM 2136 C C . GLU B 1 142 ? -2.913 -13.310 22.209 1.00 30.73 142 GLU B C 1
ATOM 2137 O O . GLU B 1 142 ? -2.260 -12.616 21.428 1.00 29.03 142 GLU B O 1
ATOM 2143 N N . LYS B 1 143 ? -2.602 -13.455 23.486 1.00 31.33 143 LYS B N 1
ATOM 2144 C CA . LYS B 1 143 ? -1.339 -12.922 24.017 1.00 31.81 143 LYS B CA 1
ATOM 2145 C C . LYS B 1 143 ? -0.161 -13.614 23.358 1.00 32.07 143 LYS B C 1
ATOM 2146 O O . LYS B 1 143 ? -0.074 -14.847 23.353 1.00 34.34 143 LYS B O 1
ATOM 2152 N N . VAL B 1 144 ? 0.712 -12.814 22.767 1.00 29.99 144 VAL B N 1
ATOM 2153 C CA . VAL B 1 144 ? 2.024 -13.279 22.329 1.00 30.18 144 VAL B CA 1
ATOM 2154 C C . VAL B 1 144 ? 2.994 -13.159 23.524 1.00 30.98 144 VAL B C 1
ATOM 2155 O O . VAL B 1 144 ? 2.950 -12.169 24.268 1.00 29.19 144 VAL B O 1
ATOM 2159 N N . LYS B 1 145 ? 3.839 -14.184 23.720 1.00 32.58 145 LYS B N 1
ATOM 2160 C CA . LYS B 1 145 ? 4.705 -14.264 24.888 1.00 33.69 145 LYS B CA 1
ATOM 2161 C C . LYS B 1 145 ? 6.204 -14.216 24.533 1.00 33.82 145 LYS B C 1
ATOM 2162 O O . LYS B 1 145 ? 6.604 -14.532 23.411 1.00 32.48 145 LYS B O 1
ATOM 2168 N N . LEU B 1 146 ? 7.016 -13.836 25.516 1.00 33.85 146 LEU B N 1
ATOM 2169 C CA . LEU B 1 146 ? 8.478 -13.978 25.433 1.00 35.27 146 LEU B CA 1
ATOM 2170 C C . LEU B 1 146 ? 8.906 -15.312 24.827 1.00 37.82 146 LEU B C 1
ATOM 2171 O O . LEU B 1 146 ? 8.437 -16.367 25.245 1.00 38.15 146 LEU B O 1
ATOM 2176 N N . ASN B 1 147 ? 9.783 -15.239 23.825 1.00 39.46 147 ASN B N 1
ATOM 2177 C CA . ASN B 1 147 ? 10.390 -16.419 23.143 1.00 42.42 147 ASN B CA 1
ATOM 2178 C C . ASN B 1 147 ? 9.519 -17.034 22.058 1.00 41.72 147 ASN B C 1
ATOM 2179 O O . ASN B 1 147 ? 9.919 -18.008 21.429 1.00 44.25 147 ASN B O 1
ATOM 2184 N N . ASP B 1 148 ? 8.323 -16.483 21.857 1.00 38.51 148 ASP B N 1
ATOM 2185 C CA . ASP B 1 148 ? 7.484 -16.848 20.717 1.00 38.01 148 ASP B CA 1
ATOM 2186 C C . ASP B 1 148 ? 8.120 -16.317 19.435 1.00 37.89 148 ASP B C 1
ATOM 2187 O O . ASP B 1 148 ? 8.780 -15.272 19.441 1.00 36.74 148 ASP B O 1
ATOM 2192 N N . THR B 1 149 ? 7.902 -17.037 18.337 1.00 39.33 149 THR B N 1
ATOM 2193 C CA . THR B 1 149 ? 8.159 -16.492 17.004 1.00 39.21 149 THR B CA 1
ATOM 2194 C C . THR B 1 149 ? 6.833 -16.209 16.310 1.00 36.89 149 THR B C 1
ATOM 2195 O O . THR B 1 149 ? 5.999 -17.104 16.151 1.00 37.59 149 THR B O 1
ATOM 2199 N N . VAL B 1 150 ? 6.644 -14.969 15.898 1.00 33.87 150 VAL B N 1
ATOM 2200 C CA . VAL B 1 150 ? 5.399 -14.579 15.253 1.00 32.78 150 VAL B CA 1
ATOM 2201 C C . VAL B 1 150 ? 5.617 -14.584 13.742 1.00 33.80 150 VAL B C 1
ATOM 2202 O O . VAL B 1 150 ? 6.518 -13.926 13.242 1.00 34.29 150 VAL B O 1
ATOM 2206 N N . ARG B 1 151 ? 4.790 -15.329 13.030 1.00 34.99 151 ARG B N 1
ATOM 2207 C CA . ARG B 1 151 ? 4.848 -15.304 11.572 1.00 36.25 151 ARG B CA 1
ATOM 2208 C C . ARG B 1 151 ? 3.689 -14.466 11.064 1.00 34.68 151 ARG B C 1
ATOM 2209 O O . ARG B 1 151 ? 2.529 -14.785 11.319 1.00 34.69 151 ARG B O 1
ATOM 2217 N N . ALA B 1 152 ? 4.002 -13.377 10.373 1.00 33.68 152 ALA B N 1
ATOM 2218 C CA . ALA B 1 152 ? 2.969 -12.475 9.849 1.00 33.18 152 ALA B CA 1
ATOM 2219 C C . ALA B 1 152 ? 2.814 -12.738 8.339 1.00 35.74 152 ALA B C 1
ATOM 2220 O O . ALA B 1 152 ? 3.810 -12.985 7.639 1.00 37.71 152 ALA B O 1
ATOM 2222 N N . GLU B 1 153 ? 1.570 -12.758 7.856 1.00 36.37 153 GLU B N 1
ATOM 2223 C CA . GLU B 1 153 ? 1.291 -12.979 6.431 1.00 38.40 153 GLU B CA 1
ATOM 2224 C C . GLU B 1 153 ? 0.436 -11.833 5.967 1.00 37.50 153 GLU B C 1
ATOM 2225 O O . GLU B 1 153 ? -0.585 -11.547 6.575 1.00 36.53 153 GLU B O 1
ATOM 2231 N N . ALA B 1 154 ? 0.851 -11.168 4.890 1.00 37.94 154 ALA B N 1
ATOM 2232 C CA . ALA B 1 154 ? 0.121 -10.038 4.360 1.00 36.76 154 ALA B CA 1
ATOM 2233 C C . ALA B 1 154 ? -0.399 -10.415 2.983 1.00 39.40 154 ALA B C 1
ATOM 2234 O O . ALA B 1 154 ? 0.341 -10.964 2.167 1.00 41.23 154 ALA B O 1
ATOM 2236 N N . ARG B 1 155 ? -1.674 -10.133 2.730 1.00 39.56 155 ARG B N 1
ATOM 2237 C CA . ARG B 1 155 ? -2.268 -10.415 1.433 1.00 41.64 155 ARG B CA 1
ATOM 2238 C C . ARG B 1 155 ? -3.043 -9.208 0.905 1.00 41.49 155 ARG B C 1
ATOM 2239 O O . ARG B 1 155 ? -3.878 -8.630 1.615 1.00 39.44 155 ARG B O 1
ATOM 2247 N N . VAL B 1 156 ? -2.752 -8.816 -0.332 1.00 42.46 156 VAL B N 1
ATOM 2248 C CA . VAL B 1 156 ? -3.495 -7.744 -0.985 1.00 43.24 156 VAL B CA 1
ATOM 2249 C C . VAL B 1 156 ? -4.884 -8.274 -1.333 1.00 46.00 156 VAL B C 1
ATOM 2250 O O . VAL B 1 156 ? -5.017 -9.326 -1.961 1.00 47.87 156 VAL B O 1
ATOM 2254 N N . VAL B 1 157 ? -5.918 -7.561 -0.903 1.00 46.09 157 VAL B N 1
ATOM 2255 C CA . VAL B 1 157 ? -7.281 -8.018 -1.177 1.00 49.32 157 VAL B CA 1
ATOM 2256 C C . VAL B 1 157 ? -8.015 -7.085 -2.146 1.00 51.80 157 VAL B C 1
ATOM 2257 O O . VAL B 1 157 ? -8.939 -7.492 -2.823 1.00 54.73 157 VAL B O 1
ATOM 2261 N N . ASN B 1 158 ? -7.582 -5.830 -2.214 1.00 51.13 158 ASN B N 1
ATOM 2262 C CA . ASN B 1 158 ? -8.209 -4.844 -3.082 1.00 53.69 158 ASN B CA 1
ATOM 2263 C C . ASN B 1 158 ? -7.221 -3.740 -3.457 1.00 52.66 158 ASN B C 1
ATOM 2264 O O . ASN B 1 158 ? -6.206 -3.552 -2.786 1.00 49.16 158 ASN B O 1
ATOM 2269 N N . GLN B 1 159 ? -7.504 -3.044 -4.553 1.00 55.47 159 GLN B N 1
ATOM 2270 C CA . GLN B 1 159 ? -6.638 -1.962 -5.001 1.00 55.49 159 GLN B CA 1
ATOM 2271 C C . GLN B 1 159 ? -7.406 -0.903 -5.771 1.00 58.16 159 GLN B C 1
ATOM 2272 O O . GLN B 1 159 ? -8.145 -1.214 -6.702 1.00 60.58 159 GLN B O 1
ATOM 2278 N N . THR B 1 160 ? -7.206 0.351 -5.375 1.00 56.56 160 THR B N 1
ATOM 2279 C CA . THR B 1 160 ? -7.785 1.495 -6.068 1.00 58.99 160 THR B CA 1
ATOM 2280 C C . THR B 1 160 ? -6.649 2.299 -6.706 1.00 59.39 160 THR B C 1
ATOM 2281 O O . THR B 1 160 ? -5.478 1.923 -6.580 1.00 57.92 160 THR B O 1
ATOM 2285 N N . ALA B 1 161 ? -6.990 3.388 -7.389 1.00 61.76 161 ALA B N 1
ATOM 2286 C CA . ALA B 1 161 ? -6.000 4.349 -7.889 1.00 62.41 161 ALA B CA 1
ATOM 2287 C C . ALA B 1 161 ? -5.054 4.891 -6.790 1.00 59.09 161 ALA B C 1
ATOM 2288 O O . ALA B 1 161 ? -3.894 5.218 -7.056 1.00 59.07 161 ALA B O 1
ATOM 2290 N N . LYS B 1 162 ? -5.549 4.972 -5.559 1.00 56.17 162 LYS B N 1
ATOM 2291 C CA . LYS B 1 162 ? -4.817 5.645 -4.475 1.00 53.55 162 LYS B CA 1
ATOM 2292 C C . LYS B 1 162 ? -4.361 4.736 -3.323 1.00 49.20 162 LYS B C 1
ATOM 2293 O O . LYS B 1 162 ? -3.416 5.074 -2.592 1.00 46.76 162 LYS B O 1
ATOM 2299 N N . HIS B 1 163 ? -5.003 3.577 -3.171 1.00 48.02 163 HIS B N 1
ATOM 2300 C CA . HIS B 1 163 ? -4.700 2.679 -2.044 1.00 44.15 163 HIS B CA 1
ATOM 2301 C C . HIS B 1 163 ? -4.589 1.197 -2.410 1.00 43.65 163 HIS B C 1
ATOM 2302 O O . HIS B 1 163 ? -5.230 0.726 -3.344 1.00 46.14 163 HIS B O 1
ATOM 2309 N N . TYR B 1 164 ? -3.772 0.470 -1.652 1.00 40.60 164 TYR B N 1
ATOM 2310 C CA . TYR B 1 164 ? -3.842 -0.993 -1.601 1.00 40.58 164 TYR B C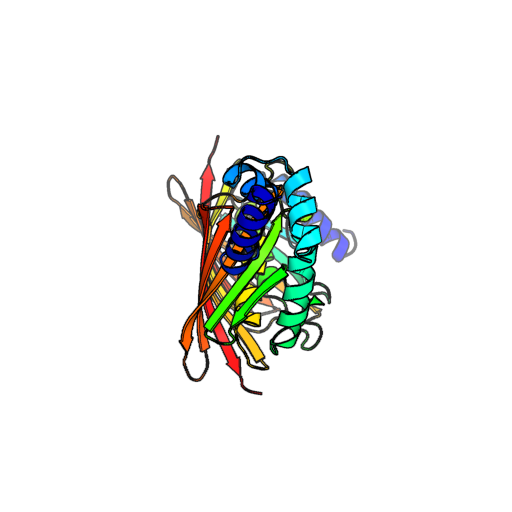A 1
ATOM 2311 C C . TYR B 1 164 ? -4.522 -1.362 -0.298 1.00 38.93 164 TYR B C 1
ATOM 2312 O O . TYR B 1 164 ? -4.231 -0.757 0.717 1.00 36.85 164 TYR B O 1
ATOM 2321 N N . TYR B 1 165 ? -5.421 -2.340 -0.335 1.00 40.05 165 TYR B N 1
ATOM 2322 C CA . TYR B 1 165 ? -6.054 -2.858 0.868 1.00 39.14 165 TYR B CA 1
ATOM 2323 C C . TYR B 1 165 ? -5.439 -4.207 1.149 1.00 38.45 165 TYR B C 1
ATOM 2324 O O . TYR B 1 165 ? -5.459 -5.112 0.303 1.00 39.84 165 TYR B O 1
ATOM 2333 N N . VAL B 1 166 ? -4.868 -4.335 2.341 1.00 35.68 166 VAL B N 1
ATOM 2334 C CA . VAL B 1 166 ? -4.064 -5.492 2.642 1.00 34.45 166 VAL B CA 1
ATOM 2335 C C . VAL B 1 166 ? -4.616 -6.131 3.902 1.00 33.72 166 VAL B C 1
ATOM 2336 O O . VAL B 1 166 ? -4.971 -5.427 4.839 1.00 32.23 166 VAL B O 1
ATOM 2340 N N . GLU B 1 167 ? -4.710 -7.454 3.909 1.00 35.12 167 GLU B N 1
ATOM 2341 C CA . GLU B 1 167 ? -5.094 -8.169 5.132 1.00 35.62 167 GLU B CA 1
ATOM 2342 C C . GLU B 1 167 ? -3.911 -8.908 5.734 1.00 34.41 167 GLU B C 1
ATOM 2343 O O . GLU B 1 167 ? -3.216 -9.664 5.041 1.00 36.27 167 GLU B O 1
ATOM 2349 N N . VAL B 1 168 ? -3.693 -8.673 7.025 1.00 32.53 168 VAL B N 1
ATOM 2350 C CA . VAL B 1 168 ? -2.624 -9.334 7.764 1.00 31.85 168 VAL B CA 1
ATOM 2351 C C . VAL B 1 168 ? -3.178 -10.337 8.777 1.00 32.05 168 VAL B C 1
ATOM 2352 O O . VAL B 1 168 ? -4.135 -10.038 9.491 1.00 31.23 168 VAL B O 1
ATOM 2356 N N . LYS B 1 169 ? -2.595 -11.537 8.780 1.00 32.08 169 LYS B N 1
ATOM 2357 C CA . LYS B 1 169 ? -2.823 -12.527 9.820 1.00 32.75 169 LYS B CA 1
ATOM 2358 C C . LYS B 1 169 ? -1.467 -12.944 10.378 1.00 32.30 169 LYS B C 1
ATOM 2359 O O . LYS B 1 169 ? -0.557 -13.290 9.624 1.00 32.54 169 LYS B O 1
ATOM 2365 N N . SER B 1 170 ? -1.335 -12.883 11.697 1.00 30.89 170 SER B N 1
ATOM 2366 C CA . SER B 1 170 ? -0.096 -13.285 12.355 1.00 31.25 170 SER B CA 1
ATOM 2367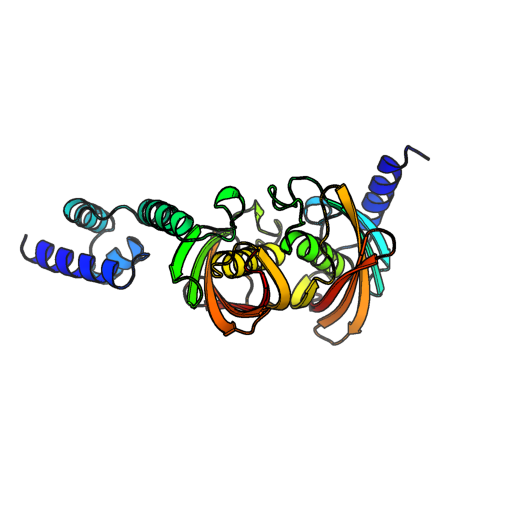 C C . SER B 1 170 ? -0.311 -14.481 13.229 1.00 31.94 170 SER B C 1
ATOM 2368 O O . SER B 1 170 ? -1.325 -14.575 13.915 1.00 31.66 170 SER B O 1
ATOM 2371 N N . TYR B 1 171 ? 0.684 -15.371 13.224 1.00 34.02 171 TYR B N 1
ATOM 2372 C CA . TYR B 1 171 ? 0.592 -16.655 13.882 1.00 36.21 171 TYR B CA 1
ATOM 2373 C C . TYR B 1 171 ? 1.756 -16.937 14.830 1.00 37.03 171 TYR B C 1
ATOM 2374 O O . TYR B 1 171 ? 2.881 -16.489 14.603 1.00 37.26 171 TYR B O 1
ATOM 2383 N N . VAL B 1 172 ? 1.467 -17.686 15.888 1.00 37.59 172 VAL B N 1
ATOM 2384 C CA . VAL B 1 172 ? 2.497 -18.352 16.671 1.00 38.97 172 VAL B CA 1
ATOM 2385 C C . VAL B 1 172 ? 2.259 -19.852 16.540 1.00 42.83 172 VAL B C 1
ATOM 2386 O O . VAL B 1 172 ? 1.277 -20.390 17.054 1.00 42.91 172 VAL B O 1
ATOM 2390 N N . LYS B 1 173 ? 3.166 -20.512 15.825 1.00 46.44 173 LYS B N 1
ATOM 2391 C CA . LYS B 1 173 ? 2.973 -21.910 15.411 1.00 51.03 173 LYS B CA 1
ATOM 2392 C C . LYS B 1 173 ? 1.666 -21.993 14.609 1.00 51.31 173 LYS B C 1
ATOM 2393 O O . LYS B 1 173 ? 1.554 -21.326 13.582 1.00 50.97 173 LYS B O 1
ATOM 2399 N N . HIS B 1 174 ? 0.662 -22.725 15.081 1.00 52.83 174 HIS B N 1
ATOM 2400 C CA . HIS B 1 174 ? -0.603 -22.801 14.333 1.00 53.38 174 HIS B CA 1
ATOM 2401 C C . HIS B 1 174 ? -1.717 -21.858 14.834 1.00 50.65 174 HIS B C 1
ATOM 2402 O O . HIS B 1 174 ? -2.813 -21.837 14.271 1.00 51.63 174 HIS B O 1
ATOM 2409 N N . THR B 1 175 ? -1.435 -21.079 15.872 1.00 47.25 175 THR B N 1
ATOM 2410 C CA . THR B 1 175 ? -2.467 -20.269 16.507 1.00 44.81 175 THR B CA 1
ATOM 2411 C C . THR B 1 175 ? -2.502 -18.858 15.911 1.00 41.26 175 THR B C 1
ATOM 2412 O O . THR B 1 175 ? -1.474 -18.171 15.859 1.00 38.80 175 THR B O 1
ATOM 2416 N N . LEU B 1 176 ? -3.686 -18.450 15.451 1.00 40.46 176 LEU B N 1
ATOM 2417 C CA . LEU B 1 176 ? -3.921 -17.087 14.990 1.00 37.78 176 LEU B CA 1
ATOM 2418 C C . LEU B 1 176 ? -3.862 -16.148 16.201 1.00 35.01 176 LEU B C 1
ATOM 2419 O O . LEU B 1 176 ? -4.657 -16.292 17.131 1.00 35.52 176 LEU B O 1
ATOM 2424 N N . VAL B 1 177 ? -2.916 -15.214 16.213 1.00 32.42 177 VAL B N 1
ATOM 2425 C CA . VAL B 1 177 ? -2.746 -14.336 17.394 1.00 30.27 177 VAL B CA 1
ATOM 2426 C C . VAL B 1 177 ? -3.117 -12.890 17.122 1.00 27.99 177 VAL B C 1
ATOM 2427 O O . VAL B 1 177 ? -3.399 -12.137 18.048 1.00 27.90 177 VAL B O 1
ATOM 2431 N N . PHE B 1 178 ? -3.103 -12.496 15.852 1.00 27.91 178 PHE B N 1
ATOM 2432 C CA . PHE B 1 178 ? -3.290 -11.085 15.487 1.00 26.54 178 PHE B CA 1
ATOM 2433 C C . PHE B 1 178 ? -3.845 -11.026 14.080 1.00 27.59 178 PHE B C 1
ATOM 2434 O O . PHE B 1 178 ? -3.518 -11.881 13.261 1.00 27.70 178 PHE B O 1
ATOM 2442 N N . LYS B 1 179 ? -4.706 -10.035 13.830 1.00 27.76 179 LYS B N 1
ATOM 2443 C CA . LYS B 1 179 ? -5.309 -9.806 12.529 1.00 30.08 179 LYS B CA 1
ATOM 2444 C C . LYS B 1 179 ? -5.397 -8.304 12.300 1.00 28.24 179 LYS B C 1
ATOM 2445 O O . LYS B 1 179 ? -5.665 -7.555 13.227 1.00 27.01 179 LYS B O 1
ATOM 2451 N N . GLY B 1 180 ? -5.163 -7.866 11.069 1.00 29.09 180 GLY B N 1
ATOM 2452 C CA . GLY B 1 180 ? -5.313 -6.449 10.752 1.00 29.40 180 GLY B CA 1
ATOM 2453 C C . GLY B 1 180 ? -5.671 -6.193 9.287 1.00 31.08 180 GLY B C 1
ATOM 2454 O O . GLY B 1 180 ? -5.259 -6.943 8.405 1.00 32.42 180 GLY B O 1
ATOM 2455 N N . ASN B 1 181 ? -6.455 -5.140 9.051 1.00 31.25 181 ASN B N 1
ATOM 2456 C CA . ASN B 1 181 ? -6.743 -4.630 7.707 1.00 33.42 181 ASN B CA 1
ATOM 2457 C C . ASN B 1 181 ? -5.980 -3.329 7.605 1.00 31.63 181 ASN B C 1
ATOM 2458 O O . ASN B 1 181 ? -6.041 -2.497 8.521 1.00 30.81 181 ASN B O 1
ATOM 2463 N N . PHE B 1 182 ? -5.231 -3.173 6.525 1.00 31.08 182 PHE B N 1
ATOM 2464 C CA . PHE B 1 182 ? -4.383 -2.004 6.359 1.00 30.35 182 PHE B CA 1
ATOM 2465 C C . PHE B 1 182 ? -4.748 -1.353 5.038 1.00 32.05 182 PHE B C 1
ATOM 2466 O O . PHE B 1 182 ? -4.828 -2.031 4.010 1.00 33.84 182 PHE B O 1
ATOM 2474 N N . LYS B 1 183 ? -5.004 -0.055 5.090 1.00 31.67 183 LYS B N 1
ATOM 2475 C CA . LYS B 1 183 ? -5.298 0.744 3.915 1.00 34.32 183 LYS B CA 1
ATOM 2476 C C . LYS B 1 183 ? -4.014 1.531 3.611 1.00 33.72 183 LYS B C 1
ATOM 2477 O O . LYS B 1 183 ? -3.652 2.454 4.344 1.00 32.69 183 LYS B O 1
ATOM 2483 N N . MET B 1 184 ? -3.331 1.142 2.539 1.00 34.66 184 MET B N 1
ATOM 2484 C CA . MET B 1 184 ? -2.010 1.686 2.222 1.00 34.17 184 MET B CA 1
ATOM 2485 C C . MET B 1 184 ? -2.040 2.673 1.051 1.00 35.85 184 MET B C 1
ATOM 2486 O O . MET B 1 184 ? -2.249 2.268 -0.092 1.00 36.11 184 MET B O 1
ATOM 2491 N N . PHE B 1 185 ? -1.832 3.965 1.337 1.00 35.21 185 PHE B N 1
ATOM 2492 C CA . PHE B 1 185 ? -1.674 4.964 0.286 1.00 38.25 185 PHE B CA 1
ATOM 2493 C C . PHE B 1 185 ? -0.448 4.645 -0.561 1.00 39.16 185 PHE B C 1
ATOM 2494 O O . PHE B 1 185 ? 0.586 4.212 -0.054 1.00 38.19 185 PHE B O 1
ATOM 2502 N N . TYR B 1 186 ? -0.549 4.853 -1.857 1.00 42.42 186 TYR B N 1
ATOM 2503 C CA . TYR B 1 186 ? 0.652 4.769 -2.648 1.00 44.15 186 TYR B CA 1
ATOM 2504 C C . TYR B 1 186 ? 0.715 5.883 -3.676 1.00 47.57 186 TYR B C 1
ATOM 2505 O O . TYR B 1 186 ? -0.302 6.488 -4.018 1.00 48.02 186 TYR B O 1
ATOM 2514 N N . ASP B 1 187 ? 1.929 6.143 -4.150 1.00 49.79 187 ASP B N 1
ATOM 2515 C CA . ASP B 1 187 ? 2.167 7.113 -5.197 1.00 54.21 187 ASP B CA 1
ATOM 2516 C C . ASP B 1 187 ? 3.369 6.687 -6.022 1.00 57.06 187 ASP B C 1
ATOM 2517 O O . ASP B 1 187 ? 4.313 6.088 -5.498 1.00 55.40 187 ASP B O 1
ATOM 2522 N N . LYS B 1 188 ? 3.345 7.035 -7.307 1.00 61.82 188 LYS B N 1
ATOM 2523 C CA . LYS B 1 188 ? 4.377 6.606 -8.242 1.00 66.09 188 LYS B CA 1
ATOM 2524 C C . LYS B 1 188 ? 5.478 7.655 -8.385 1.00 68.91 188 LYS B C 1
ATOM 2525 O O . LYS B 1 188 ? 6.485 7.423 -9.059 1.00 71.50 188 LYS B O 1
ATOM 2528 N N . ARG B 1 189 ? 5.289 8.796 -7.732 1.00 68.89 189 ARG B N 1
ATOM 2529 C CA . ARG B 1 189 ? 5.971 10.027 -8.138 1.00 73.03 189 ARG B CA 1
ATOM 2530 C C . ARG B 1 189 ? 6.799 10.598 -6.989 1.00 71.52 189 ARG B C 1
ATOM 2531 O O . ARG B 1 189 ? 7.461 9.835 -6.268 1.00 69.67 189 ARG B O 1
#

Sequence (321 aa):
KLKKDKRREAIRQQIDSNPFITDHELSDLFQVSIQTIRLDRTYLNIPELRKRIKLVAEKNYDQISSIEEQEFIGDLIQVNPNVKAQSILDITSDSVFHKTGIARGHVLFAQANSLCVALIKQPTVLTHESSIQFIEKVKLNDTVRAEARVVNQTAKHYYVEVKSYVKHTLVFKGNFKMFYDKRIPELRKRIKLVAEKNYDQISSIEEQEFIGDLIQVNPNVKAQSILDITSDSVFHKTGIARGHVLFAQANSLCVALIKQPTVLTHESSIQFIEKVKLNDTVRAEARVVNQTAKHYYVEVKSYVKHTLVFKGNFKMFYDKR

Organism: Staphylococcus aureus (strain NCTC 8325 / PS 47) (NCBI:txid93061)

CATH classification: 1.10.10.10 (+1 more: 3.10.129.10)

Nearest PDB structures (foldseek):
  4a0z-assembly1_B  TM=9.962E-01  e=9.536E-29  Staphylococcus aureus
  4a12-assembly1_B  TM=6.499E-01  e=1.742E-33  Staphylococcus aureus
  4a0y-assembly1_B-2  TM=9.598E-01  e=5.503E-23  Staphylococcus aureus
  2f3x-assembly1_B  TM=8.774E-01  e=3.176E-17  Bacillus subtilis
  1ixl-assembly1_A  TM=9.308E-01  e=1.535E-12  Pyrococcus horikoshii

InterPro domains:
  IPR006683 Thioesterase domain [PF03061] (116-169)
  IPR017275 Transcription factor FapR [MF_01814] (6-190)
  IPR017275 Transcription factor FapR [NF003359] (7-188)
  IPR017275 Transcription factor FapR [PIRSF037733] (7-188)
  IPR029069 HotDog domain superfamily [SSF54637] (78-184)
  IPR036388 Winged helix-like DNA-binding domain superfamily [G3DSA:1.10.10.10] (1-65)

B-factor: mean 41.6, std 13.89, range [6.9, 93.85]

Radius of gyration: 22.15 Å; Cα contacts (8 Å, |Δi|>4): 715; chains: 2; bounding box: 43×73×49 Å

Foldseek 3Di:
DVLLVVLLVVVVVVCVVPVQDALVNSCVVSVHDSVSSVVSCVVVVNDHRVVSQVVQQVVLQVVFQADHPVQAQAGWNDADAQFKTKGKHFQACVQADVVPQFGDPVNVVRNQVSGVRRNYRANHKAWDDKDKDFAATDGHGFMKMKMKGFDDDDPFWTWIKIWIDGVNHTGMIMITTMGGDND/DDDPVVVQQVQQVVLQVPFQQDHPVQAAFGWNDEDAPFKTKGKHFAACVQADVVFQFGDPVSVVRNQQSRVRRRYRANYKAWDDKDKDFAATDGHGFMKMKMKGFDDDDPFWTWIKIWIDGPNDTGMIMITTMGGDRD